Protein AF-A0A9P5BTW3-F1 (afdb_monomer_lite)

Foldseek 3Di:
DDWDWDWDDDPLQAIKIWTWQWAAFPPDPDTFTKIWIGTLLQADLVQFKAKAQDDDDDDVVVVVVQDPDPDFRKIKIKGAGNFFTKMKGFPPDDLHGDPDPVRVVSLVVVLCNRRDRIDIDIHRLVPDDPVSNVSSVCRRVSPHNHGYDPCCVPRVVGIDIDRSVVNPDDPDPPPPPPDPPDDDDDDDDDDDDDDDDDDDDDDDDDDDDDDDDDDDDDDDDPPPPVVVVVVVVVVVCVVCVVVVVVVLCVVCVVVVPPPPDDDDDDDDDPPDCDPPPDQDPVRVVCSVVVCVVVVVVVVVVVVVVVVVVVVVVVVVVSVVVVVVVVVVVVVVVVVVVVVVVVVVVVVVVVVVVVVVVVVVVVVVVVVPPD

Organism: NCBI:txid1769908

Secondary structure (DSSP, 8-state):
---EEEEEEETTTEEEEEEEEEEPBTT-SSPEEEEEEEEGGGB-TTS--EEESSPPS--HHHHHHH--SSS--EEEEEEEBSSPPPEEEETT----B-SSHHHHHHHHHHHHHHH-SEEEEEEEGGGS-HHHHHHHHHHHH--S-PBPP-THHHHTTTEEEE-GGGGSPPP------------------------------------------PPPPPPPPS--HHHHHHHHHHHHHHHHHHHHHHHHHHHHHHHHS-----------------------HHHHHHHHHHHHHHHHHHHHHHHHHHHHHHHHHHHHHHHHHHHHHHHHHHHHHHHHHHHHHHHHHHHHHHHHHHHHHHHHHHHHHHTT--

Sequence (370 aa):
MMCYMRIFQKFEKQLSIALHVPVNLQGAEEEQVFVVQYDADNQRNRHPAALNSAPVHISNDRLEELARHTEPETTTMTLNLKQPAPVWCPLDQVMTPQSTLADVIAFGELVQLAKATIVHLVFDYKWLSDIQQASIQRLVKGKVSLAGYPLAKNLARDWEVKDWTHFAPAPAPALPEASKKRERPVSSSTSSPPPTKRAILEDSNAPSPTEVASSPPEYAKPDSEADFQTQAIRHVVDRELPTLLPAALTAVLPSVFAAPGPHTNSFDSDASTFPKMQLTAAGAALIPHLLTHLRPQMQDIQDRALSRTRTQRETAEMEFEEDVDNKKAELHEITERGIMELERAVAHTTDQVRHDLDDECENISGGKET

pLDDT: mean 80.56, std 16.84, range [39.84, 98.19]

Structure (mmCIF, N/CA/C/O backbone):
data_AF-A0A9P5BTW3-F1
#
_entry.id   AF-A0A9P5BTW3-F1
#
loop_
_atom_site.group_PDB
_atom_site.id
_atom_site.type_symbol
_atom_site.label_atom_id
_atom_site.label_alt_id
_atom_site.label_comp_id
_atom_site.label_asym_id
_atom_site.label_entity_id
_atom_site.label_seq_id
_atom_site.pdbx_PDB_ins_code
_atom_site.Cartn_x
_atom_site.Cartn_y
_atom_site.Cartn_z
_atom_site.occupancy
_atom_site.B_iso_or_equiv
_atom_site.auth_seq_id
_atom_site.auth_comp_id
_atom_site.auth_asym_id
_atom_site.auth_atom_id
_atom_site.pdbx_PDB_model_num
ATOM 1 N N . MET A 1 1 ? -14.151 6.469 1.823 1.00 87.56 1 MET A N 1
ATOM 2 C CA . MET A 1 1 ? -12.876 6.048 2.438 1.00 87.56 1 MET A CA 1
ATOM 3 C C . MET A 1 1 ? -11.649 6.690 1.793 1.00 87.56 1 MET A C 1
ATOM 5 O O . MET A 1 1 ? -11.508 6.598 0.579 1.00 87.56 1 MET A O 1
ATOM 9 N N . MET A 1 2 ? -10.756 7.290 2.590 1.00 90.56 2 MET A N 1
ATOM 10 C CA . MET A 1 2 ? -9.378 7.618 2.179 1.00 90.56 2 MET A CA 1
ATOM 11 C C . MET A 1 2 ? -8.456 6.464 2.585 1.00 90.56 2 MET A C 1
ATOM 13 O O . MET A 1 2 ? -8.649 5.869 3.640 1.00 90.56 2 MET A O 1
ATOM 17 N N . CYS A 1 3 ? -7.483 6.122 1.746 1.00 95.12 3 CYS A N 1
ATOM 18 C CA . CYS A 1 3 ? -6.527 5.047 2.013 1.00 95.12 3 CYS A CA 1
ATOM 19 C C . CYS A 1 3 ? -5.168 5.384 1.395 1.00 95.12 3 CYS A C 1
ATOM 21 O O . CYS A 1 3 ? -5.077 6.244 0.517 1.00 95.12 3 CYS A O 1
ATOM 23 N N . TYR A 1 4 ? -4.116 4.698 1.839 1.00 94.62 4 TYR A N 1
ATOM 24 C CA . TYR A 1 4 ? -2.791 4.820 1.234 1.00 94.62 4 TYR A CA 1
ATOM 25 C C . TYR A 1 4 ? -2.562 3.667 0.264 1.00 94.62 4 TYR A C 1
ATOM 27 O O . TYR A 1 4 ? -2.703 2.501 0.625 1.00 94.62 4 TYR A O 1
ATOM 35 N N . MET A 1 5 ? -2.204 3.988 -0.974 1.00 95.94 5 MET A N 1
ATOM 36 C CA . MET A 1 5 ? -1.918 2.991 -2.000 1.00 95.94 5 MET A CA 1
ATOM 37 C C . MET A 1 5 ? -0.417 2.702 -2.047 1.00 95.94 5 MET A C 1
ATOM 39 O O . MET A 1 5 ? 0.385 3.621 -2.196 1.00 95.94 5 MET A O 1
ATOM 43 N N . ARG A 1 6 ? -0.045 1.421 -1.982 1.00 95.44 6 ARG A N 1
ATOM 44 C CA . ARG A 1 6 ? 1.306 0.930 -2.278 1.00 95.44 6 ARG A CA 1
ATOM 45 C C . ARG A 1 6 ? 1.272 -0.005 -3.481 1.00 95.44 6 ARG A C 1
ATOM 47 O O . ARG A 1 6 ? 0.331 -0.779 -3.655 1.00 95.44 6 ARG A O 1
ATOM 54 N N . ILE A 1 7 ? 2.301 0.075 -4.319 1.00 95.62 7 ILE A N 1
ATOM 55 C CA . ILE A 1 7 ? 2.439 -0.740 -5.529 1.00 95.62 7 ILE A CA 1
ATOM 56 C C . ILE A 1 7 ? 3.677 -1.613 -5.361 1.00 95.62 7 ILE A C 1
ATOM 58 O O . ILE A 1 7 ? 4.798 -1.112 -5.364 1.00 95.62 7 ILE A O 1
ATOM 62 N N . PHE A 1 8 ? 3.465 -2.919 -5.237 1.00 94.38 8 PHE A N 1
ATOM 63 C CA . PHE A 1 8 ? 4.526 -3.908 -5.098 1.00 94.38 8 PHE A CA 1
ATOM 64 C C . PHE A 1 8 ? 4.797 -4.567 -6.441 1.00 94.38 8 PHE A C 1
ATOM 66 O O . PHE A 1 8 ? 3.881 -5.084 -7.079 1.00 94.38 8 PHE A O 1
ATOM 73 N N . GLN A 1 9 ? 6.057 -4.589 -6.865 1.00 93.06 9 GLN A N 1
ATOM 74 C CA . GLN A 1 9 ? 6.449 -5.160 -8.149 1.00 93.06 9 GLN A CA 1
ATOM 75 C C . GLN A 1 9 ? 7.782 -5.900 -8.066 1.00 93.06 9 GLN A C 1
ATOM 77 O O . GLN A 1 9 ? 8.653 -5.555 -7.269 1.00 93.06 9 GLN A O 1
ATOM 82 N N . LYS A 1 10 ? 7.957 -6.924 -8.906 1.00 90.19 10 LYS A N 1
ATOM 83 C CA . LYS A 1 10 ? 9.219 -7.669 -8.998 1.00 90.19 10 LYS A CA 1
ATOM 84 C C . LYS A 1 10 ? 9.456 -8.232 -10.396 1.00 90.19 10 LYS A C 1
ATOM 86 O O . LYS A 1 10 ? 8.583 -8.898 -10.955 1.00 90.19 10 LYS A O 1
ATOM 91 N N . PHE A 1 11 ? 10.657 -7.985 -10.933 1.00 78.50 11 PHE A N 1
ATOM 92 C CA . PHE A 1 11 ? 11.172 -8.537 -12.199 1.00 78.50 11 PHE A CA 1
ATOM 93 C C . PHE A 1 11 ? 10.161 -8.523 -13.354 1.00 78.50 11 PHE A C 1
ATOM 95 O O . PHE A 1 11 ? 9.995 -9.517 -14.058 1.00 78.50 11 PHE A O 1
ATOM 102 N N . GLU A 1 12 ? 9.427 -7.419 -13.492 1.00 81.88 12 GLU A N 1
ATOM 103 C CA . GLU A 1 12 ? 8.421 -7.161 -14.530 1.00 81.88 12 GLU A CA 1
ATOM 104 C C . GLU A 1 12 ? 7.206 -8.097 -14.625 1.00 81.88 12 GLU A C 1
ATOM 106 O O . GLU A 1 12 ? 6.250 -7.776 -15.334 1.00 81.88 12 GLU A O 1
ATOM 111 N N . LYS A 1 13 ? 7.227 -9.228 -13.920 1.00 90.88 13 LYS A N 1
ATOM 112 C CA . LYS A 1 13 ? 6.241 -10.310 -14.017 1.00 90.88 13 LYS A CA 1
ATOM 113 C C . LYS A 1 13 ? 5.319 -10.390 -12.812 1.00 90.88 13 LYS A C 1
ATOM 115 O O . LYS A 1 13 ? 4.327 -11.107 -12.876 1.00 90.88 13 LYS A O 1
ATOM 120 N N . GLN A 1 14 ? 5.653 -9.706 -11.723 1.00 94.19 14 GLN A N 1
ATOM 121 C CA . GLN A 1 14 ? 4.850 -9.682 -10.508 1.00 94.19 14 GLN A CA 1
ATOM 122 C C . GLN A 1 14 ? 4.398 -8.264 -10.209 1.00 94.19 14 GLN A C 1
ATOM 124 O O . GLN A 1 14 ? 5.216 -7.343 -10.254 1.00 94.19 14 GLN A O 1
ATOM 129 N N . LEU A 1 15 ? 3.111 -8.115 -9.907 1.00 95.50 15 LEU A N 1
ATOM 130 C CA . LEU A 1 15 ? 2.504 -6.845 -9.543 1.00 95.50 15 LEU A CA 1
ATOM 131 C C . LEU A 1 15 ? 1.329 -7.078 -8.588 1.00 95.50 15 LEU A C 1
ATOM 133 O O . LEU A 1 15 ? 0.426 -7.861 -8.888 1.00 95.50 15 LEU A O 1
ATOM 137 N N . SER A 1 16 ? 1.321 -6.341 -7.483 1.00 96.56 16 SER A N 1
ATOM 138 C CA . SER A 1 16 ? 0.181 -6.236 -6.573 1.00 96.56 16 SER A CA 1
ATOM 139 C C . SER A 1 16 ? -0.014 -4.794 -6.147 1.00 96.56 16 SER A C 1
ATOM 141 O O . SER A 1 16 ? 0.948 -4.051 -5.954 1.00 96.56 16 SER A O 1
ATOM 143 N N . ILE A 1 17 ? -1.270 -4.406 -5.976 1.00 96.94 17 ILE A N 1
ATOM 144 C CA . ILE A 1 17 ? -1.646 -3.114 -5.409 1.00 96.94 17 ILE A CA 1
ATOM 145 C C . ILE A 1 17 ? -2.192 -3.380 -4.016 1.00 96.94 17 ILE A C 1
ATOM 147 O O . ILE A 1 17 ? -3.091 -4.198 -3.851 1.00 96.94 17 ILE A O 1
ATOM 151 N N . ALA A 1 18 ? -1.657 -2.700 -3.016 1.00 97.25 18 ALA A N 1
ATOM 152 C CA . ALA A 1 18 ? -2.082 -2.821 -1.635 1.00 97.25 18 ALA A CA 1
ATOM 153 C C . ALA A 1 18 ? -2.692 -1.502 -1.170 1.00 97.25 18 ALA A C 1
ATOM 155 O O . ALA A 1 18 ? -2.088 -0.442 -1.342 1.00 97.25 18 ALA A O 1
ATOM 156 N N . LEU A 1 19 ? -3.881 -1.564 -0.580 1.00 97.62 19 LEU A N 1
ATOM 157 C CA . LEU A 1 19 ? -4.526 -0.406 0.029 1.00 97.62 19 LEU A CA 1
ATOM 158 C C . LEU A 1 19 ? -4.446 -0.529 1.540 1.00 97.62 19 LEU A C 1
ATOM 160 O O . LEU A 1 19 ? -5.026 -1.445 2.117 1.00 97.62 19 LEU A O 1
ATOM 164 N N . HIS A 1 20 ? -3.744 0.410 2.158 1.00 96.81 20 HIS A N 1
ATOM 165 C CA . HIS A 1 20 ? -3.660 0.562 3.599 1.00 96.81 20 HIS A CA 1
ATOM 166 C C . HIS A 1 20 ? -4.852 1.395 4.058 1.00 96.81 20 HIS A C 1
ATOM 168 O O . HIS A 1 20 ? -4.954 2.587 3.747 1.00 96.81 20 HIS A O 1
ATOM 174 N N . VAL A 1 21 ? -5.770 0.741 4.756 1.00 97.06 21 VAL A N 1
ATOM 175 C CA . VAL A 1 21 ? -7.015 1.311 5.255 1.00 97.06 21 VAL A CA 1
ATOM 176 C C . VAL A 1 21 ? -6.898 1.427 6.767 1.00 97.06 21 VAL A C 1
ATOM 178 O O . VAL A 1 21 ? -6.873 0.401 7.449 1.00 97.06 21 VAL A O 1
ATOM 181 N N . PRO A 1 22 ? -6.780 2.645 7.297 1.00 95.94 22 PRO A N 1
ATOM 182 C CA . PRO A 1 22 ? -6.630 2.832 8.722 1.00 95.94 22 PRO A CA 1
ATOM 183 C C . PRO A 1 22 ? -8.027 2.854 9.385 1.00 95.94 22 PRO A C 1
ATOM 185 O O . PRO A 1 22 ? -8.997 3.359 8.811 1.00 95.94 22 PRO A O 1
ATOM 188 N N . VAL A 1 23 ? -8.166 2.170 10.524 1.00 95.50 23 VAL A N 1
ATOM 189 C CA . VAL A 1 23 ? -9.433 1.956 11.240 1.00 95.50 23 VAL A CA 1
ATOM 190 C C . VAL A 1 23 ? -9.195 1.944 12.748 1.00 95.50 23 VAL A C 1
ATOM 192 O O . VAL A 1 23 ? -8.284 1.282 13.243 1.00 95.50 23 VAL A O 1
ATOM 195 N N . ASN A 1 24 ? -10.077 2.588 13.510 1.00 95.06 24 ASN A N 1
ATOM 196 C CA . ASN A 1 24 ? -10.040 2.517 14.968 1.00 95.06 24 ASN A CA 1
ATOM 197 C C . ASN A 1 24 ? -10.815 1.296 15.492 1.00 95.06 24 ASN A C 1
ATOM 199 O O . ASN A 1 24 ? -12.028 1.169 15.294 1.00 95.06 24 ASN A O 1
ATOM 203 N N . LEU A 1 25 ? -10.116 0.403 16.196 1.00 94.81 25 LEU A N 1
ATOM 204 C CA . LEU A 1 25 ? -10.695 -0.790 16.820 1.00 94.81 25 LEU A CA 1
ATOM 205 C C . LEU A 1 25 ? -10.963 -0.574 18.313 1.00 94.81 25 LEU A C 1
ATOM 207 O O . LEU A 1 25 ? -10.299 0.210 18.993 1.00 94.81 25 LEU A O 1
ATOM 211 N N . GLN A 1 26 ? -11.950 -1.289 18.843 1.00 93.38 26 GLN A N 1
ATOM 212 C CA . GLN A 1 26 ? -12.266 -1.288 20.262 1.00 93.38 26 GLN A CA 1
ATOM 213 C C . GLN A 1 26 ? -11.111 -1.906 21.059 1.00 93.38 26 GLN A C 1
ATOM 215 O O . GLN A 1 26 ? -10.708 -3.040 20.814 1.00 93.38 26 GLN A O 1
ATOM 220 N N . GLY A 1 27 ? -10.608 -1.165 22.047 1.00 90.62 27 GLY A N 1
ATOM 221 C CA . GLY A 1 27 ? -9.484 -1.594 22.886 1.00 90.62 27 GLY A CA 1
ATOM 222 C C . GLY A 1 27 ? -8.105 -1.288 22.298 1.00 90.62 27 GLY A C 1
ATOM 223 O O . GLY A 1 27 ? -7.118 -1.428 23.014 1.00 90.62 27 GLY A O 1
ATOM 224 N N . ALA A 1 28 ? -8.028 -0.823 21.048 1.00 91.31 28 ALA A N 1
ATOM 225 C CA . ALA A 1 28 ? -6.807 -0.256 20.496 1.00 91.31 28 ALA A CA 1
ATOM 226 C C . ALA A 1 28 ? -6.701 1.228 20.885 1.00 91.31 28 ALA A C 1
ATOM 228 O O . ALA A 1 28 ? -7.667 1.982 20.758 1.00 91.31 28 ALA A O 1
ATOM 229 N N . GLU A 1 29 ? -5.532 1.639 21.381 1.00 88.25 29 GLU A N 1
ATOM 230 C CA . GLU A 1 29 ? -5.237 3.049 21.685 1.00 88.25 29 GLU A CA 1
ATOM 231 C C . GLU A 1 29 ? -4.900 3.853 20.428 1.00 88.25 29 GLU A C 1
ATOM 233 O O . GLU A 1 29 ? -5.146 5.056 20.370 1.00 88.25 29 GLU A O 1
ATOM 238 N N . GLU A 1 30 ? -4.330 3.175 19.433 1.00 90.94 30 GLU A N 1
ATOM 239 C CA . GLU A 1 30 ? -3.898 3.751 18.167 1.00 90.94 30 GLU A CA 1
ATOM 240 C C . GLU A 1 30 ? -4.712 3.167 17.007 1.00 90.94 30 GLU A C 1
ATOM 242 O O . GLU A 1 30 ? -5.240 2.049 17.079 1.00 90.94 30 GLU A O 1
ATOM 247 N N . GLU A 1 31 ? -4.793 3.938 15.927 1.00 93.44 31 GLU A N 1
ATOM 248 C CA . GLU A 1 31 ? -5.431 3.531 14.682 1.00 93.44 31 GLU A CA 1
ATOM 249 C C . GLU A 1 31 ? -4.719 2.303 14.101 1.00 93.44 31 GLU A C 1
ATOM 251 O O . GLU A 1 31 ? -3.495 2.271 13.964 1.00 93.44 31 GLU A O 1
ATOM 256 N N . GLN A 1 32 ? -5.489 1.268 13.778 1.00 94.88 32 GLN A N 1
ATOM 257 C CA . GLN A 1 32 ? -4.967 0.021 13.238 1.00 94.88 32 GLN A CA 1
ATOM 258 C C . GLN A 1 32 ? -5.050 0.058 11.721 1.00 94.88 32 GLN A C 1
ATOM 260 O O . GLN A 1 32 ? -6.067 0.442 11.147 1.00 94.88 32 GLN A O 1
ATOM 265 N N . VAL A 1 33 ? -3.980 -0.349 11.050 1.00 96.00 33 VAL A N 1
ATOM 266 C CA . VAL A 1 33 ? -3.945 -0.379 9.589 1.00 96.00 33 VAL A CA 1
ATOM 267 C C . VAL A 1 33 ? -4.362 -1.766 9.118 1.00 96.00 33 VAL A C 1
ATOM 269 O O . VAL A 1 33 ? -3.872 -2.766 9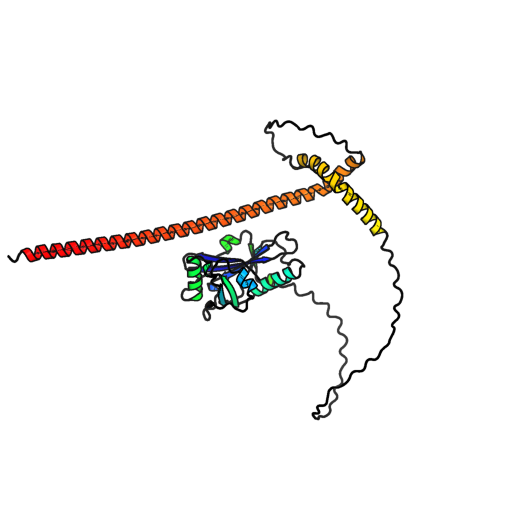.621 1.00 96.00 33 VAL A O 1
ATOM 272 N N . PHE A 1 34 ? -5.253 -1.833 8.136 1.00 96.56 34 PHE A N 1
ATOM 273 C CA . PHE A 1 34 ? -5.591 -3.046 7.393 1.00 96.56 34 PHE A CA 1
ATOM 274 C C . PHE A 1 34 ? -5.018 -2.946 5.988 1.00 96.56 34 PHE A C 1
ATOM 276 O O . PHE A 1 34 ? -4.989 -1.855 5.422 1.00 96.56 34 PHE A O 1
ATOM 283 N N . VAL A 1 35 ? -4.598 -4.064 5.391 1.00 97.31 35 VAL A N 1
ATOM 284 C CA . VAL A 1 35 ? -4.100 -4.056 4.007 1.00 97.31 35 VAL A CA 1
ATOM 285 C C . VAL A 1 35 ? -4.991 -4.905 3.116 1.00 97.31 35 VAL A C 1
ATOM 287 O O . VAL A 1 35 ? -5.049 -6.122 3.261 1.00 97.31 35 VAL A O 1
ATOM 290 N N . VAL A 1 36 ? -5.666 -4.275 2.156 1.00 97.44 36 VAL A N 1
ATOM 291 C CA . VAL A 1 36 ? -6.436 -4.981 1.122 1.00 97.44 36 VAL A CA 1
ATOM 292 C C . VAL A 1 36 ? -5.548 -5.177 -0.103 1.00 97.44 36 VAL A C 1
ATOM 294 O O . VAL A 1 36 ? -5.112 -4.198 -0.714 1.00 97.44 36 VAL A O 1
ATOM 297 N N . GLN A 1 37 ? -5.258 -6.432 -0.452 1.00 96.75 37 GLN A N 1
ATOM 298 C CA . GLN A 1 37 ? -4.316 -6.782 -1.520 1.00 96.75 37 GLN A CA 1
ATOM 299 C C . GLN A 1 37 ? -5.038 -7.146 -2.825 1.00 96.75 37 GLN A C 1
ATOM 301 O O . GLN A 1 37 ? -5.833 -8.081 -2.885 1.00 96.75 37 GLN A O 1
ATOM 306 N N . TYR A 1 38 ? -4.690 -6.447 -3.902 1.00 96.75 38 TYR A N 1
ATOM 307 C CA . TYR A 1 38 ? -5.174 -6.681 -5.258 1.00 96.75 38 TYR A CA 1
ATOM 308 C C . TYR A 1 38 ? -4.046 -7.209 -6.138 1.00 96.75 38 TYR A C 1
ATOM 310 O O . TYR A 1 38 ? -3.231 -6.448 -6.664 1.00 96.75 38 TYR A O 1
ATOM 318 N N . ASP A 1 39 ? -4.019 -8.525 -6.313 1.00 96.25 39 ASP A N 1
ATOM 319 C CA . ASP A 1 39 ? -3.036 -9.191 -7.162 1.00 96.25 39 ASP A CA 1
ATOM 320 C C . ASP A 1 39 ? -3.382 -9.091 -8.645 1.00 96.25 39 ASP A C 1
ATOM 322 O O . ASP A 1 39 ? -4.550 -9.168 -9.045 1.00 96.25 39 ASP A O 1
ATOM 326 N N . ALA A 1 40 ? -2.356 -8.953 -9.487 1.00 94.31 40 ALA A N 1
ATOM 327 C CA . ALA A 1 40 ? -2.554 -8.850 -10.927 1.00 94.31 40 ALA A CA 1
ATOM 328 C C . ALA A 1 40 ? -3.130 -10.134 -11.558 1.00 94.31 40 ALA A C 1
ATOM 330 O O . ALA A 1 40 ? -3.897 -10.056 -12.520 1.00 94.31 40 ALA A O 1
ATOM 331 N N . ASP A 1 41 ? -2.846 -11.311 -10.995 1.00 93.75 41 ASP A N 1
ATOM 332 C CA . ASP A 1 41 ? -3.419 -12.585 -11.455 1.00 93.75 41 ASP A CA 1
ATOM 333 C C . ASP A 1 41 ? -4.887 -12.778 -11.037 1.00 93.75 41 ASP A C 1
ATOM 335 O O . ASP A 1 41 ? -5.617 -13.554 -11.672 1.00 93.75 41 ASP A O 1
ATOM 339 N N . ASN A 1 42 ? -5.371 -12.015 -10.053 1.00 93.50 42 ASN A N 1
ATOM 340 C CA . ASN A 1 42 ? -6.779 -11.967 -9.673 1.00 93.50 42 ASN A CA 1
ATOM 341 C C . ASN A 1 42 ? -7.623 -11.117 -10.647 1.00 93.50 42 ASN A C 1
ATOM 343 O O . ASN A 1 42 ? -8.834 -11.010 -10.482 1.00 93.50 42 ASN A O 1
ATOM 347 N N . GLN A 1 43 ? -7.058 -10.539 -11.711 1.00 89.94 43 GLN A N 1
ATOM 348 C CA . GLN A 1 43 ? -7.857 -9.780 -12.680 1.00 89.94 43 GLN A CA 1
ATOM 349 C C . GLN A 1 43 ? -8.635 -10.665 -13.660 1.00 89.94 43 GLN A C 1
ATOM 351 O O . GLN A 1 43 ? -8.167 -11.716 -14.105 1.00 89.94 43 GLN A O 1
ATOM 356 N N . ARG A 1 44 ? -9.847 -10.240 -14.040 1.00 86.94 44 ARG A N 1
ATOM 357 C CA . ARG A 1 44 ? -10.655 -10.896 -15.080 1.00 86.94 44 ARG A CA 1
ATOM 358 C C . ARG A 1 44 ? -10.061 -10.624 -16.461 1.00 86.94 44 ARG A C 1
ATOM 360 O O . ARG A 1 44 ? -10.215 -9.536 -16.997 1.00 86.94 44 ARG A O 1
ATOM 367 N N . ASN A 1 45 ? -9.525 -11.660 -17.105 1.00 77.06 45 ASN A N 1
ATOM 368 C CA . ASN A 1 45 ? -8.917 -11.576 -18.444 1.00 77.06 45 ASN A CA 1
ATOM 369 C C . ASN A 1 45 ? -9.811 -10.915 -19.520 1.00 77.06 45 ASN A C 1
ATOM 371 O O . ASN A 1 45 ? -9.296 -10.382 -20.495 1.00 77.06 45 ASN A O 1
ATOM 375 N N . ARG A 1 46 ? -11.147 -10.966 -19.378 1.00 72.06 46 ARG A N 1
ATOM 376 C CA . ARG A 1 46 ? -12.097 -10.394 -20.354 1.00 72.06 46 ARG A CA 1
ATOM 377 C C . ARG A 1 46 ? -12.268 -8.875 -20.229 1.00 72.06 46 ARG A C 1
ATOM 379 O O . ARG A 1 46 ? -12.646 -8.229 -21.199 1.00 72.06 46 ARG A O 1
ATOM 386 N N . HIS A 1 47 ? -12.019 -8.328 -19.044 1.00 77.75 47 HIS A N 1
ATOM 387 C CA . HIS A 1 47 ? -12.169 -6.910 -18.736 1.00 77.75 47 HIS A CA 1
ATOM 388 C C . HIS A 1 47 ? -10.933 -6.482 -17.946 1.00 77.75 47 HIS A C 1
ATOM 390 O O . HIS A 1 47 ? -10.985 -6.491 -16.713 1.00 77.75 47 HIS A O 1
ATOM 396 N N . PRO A 1 48 ? -9.811 -6.187 -18.632 1.00 79.06 48 PRO A N 1
ATOM 397 C CA . PRO A 1 48 ? -8.602 -5.750 -17.951 1.00 79.06 48 PRO A CA 1
ATOM 398 C C . PRO A 1 48 ? -8.884 -4.480 -17.147 1.00 79.06 48 PRO A C 1
ATOM 400 O O . PRO A 1 48 ? -9.909 -3.813 -17.345 1.00 79.06 48 PRO A O 1
ATOM 403 N N . ALA A 1 49 ? -7.978 -4.151 -16.228 1.00 83.25 49 ALA A N 1
ATOM 404 C CA . ALA A 1 49 ? -8.042 -2.865 -15.562 1.00 83.25 49 ALA A CA 1
ATOM 405 C C . ALA A 1 49 ? -8.147 -1.729 -16.590 1.00 83.25 49 ALA A C 1
ATOM 407 O O . ALA A 1 49 ? -7.541 -1.785 -17.658 1.00 83.25 49 ALA A O 1
ATOM 408 N N . ALA A 1 50 ? -8.931 -0.707 -16.272 1.00 90.06 50 ALA A N 1
ATOM 409 C CA . ALA A 1 50 ? -9.107 0.459 -17.128 1.00 90.06 50 ALA A CA 1
ATOM 410 C C . ALA A 1 50 ? -8.595 1.699 -16.407 1.00 90.06 50 ALA A C 1
ATOM 412 O O . ALA A 1 50 ? -8.819 1.842 -15.206 1.00 90.06 50 ALA A O 1
ATOM 413 N N . LEU A 1 51 ? -7.942 2.590 -17.147 1.00 92.00 51 LEU A N 1
ATOM 414 C CA . LEU A 1 51 ? -7.480 3.877 -16.651 1.00 92.00 51 LEU A CA 1
ATOM 415 C C . LEU A 1 51 ? -8.278 4.975 -17.353 1.00 92.00 51 LEU A C 1
ATOM 417 O O . LEU A 1 51 ? -8.234 5.078 -18.576 1.00 92.00 51 LEU A O 1
ATOM 421 N N . ASN A 1 52 ? -9.030 5.758 -16.585 1.00 91.62 52 ASN A N 1
ATOM 422 C CA . ASN A 1 52 ? -9.877 6.829 -17.093 1.00 91.62 52 ASN A CA 1
ATOM 423 C C . ASN A 1 52 ? -9.469 8.150 -16.440 1.00 91.62 52 ASN A C 1
ATOM 425 O O . ASN A 1 52 ? -9.414 8.239 -15.216 1.00 91.62 52 ASN A O 1
ATOM 429 N N . SER A 1 53 ? -9.254 9.191 -17.241 1.00 83.12 53 SER A N 1
ATOM 430 C CA . SER A 1 53 ? -8.933 10.536 -16.735 1.00 83.12 53 SER A CA 1
ATOM 431 C C . SER A 1 53 ? -10.144 11.266 -16.140 1.00 83.12 53 SER A C 1
ATOM 433 O O . SER A 1 53 ? -9.990 12.304 -15.512 1.00 83.12 53 SER A O 1
ATOM 435 N N . ALA A 1 54 ? -11.364 10.752 -16.334 1.00 78.44 54 ALA A N 1
ATOM 436 C CA . ALA A 1 54 ? -12.560 11.315 -15.717 1.00 78.44 54 ALA A CA 1
ATOM 437 C C . ALA A 1 54 ? -12.778 10.679 -14.331 1.00 78.44 54 ALA A C 1
ATOM 439 O O . ALA A 1 54 ? -13.003 9.463 -14.270 1.00 78.44 54 ALA A O 1
ATOM 440 N N . PRO A 1 55 ? -12.726 11.452 -13.229 1.00 71.88 55 PRO A N 1
ATOM 441 C CA . PRO A 1 55 ? -13.054 10.930 -11.913 1.00 71.88 55 PRO A CA 1
ATOM 442 C C . PRO A 1 55 ? -14.514 10.466 -11.879 1.00 71.88 55 PRO A C 1
ATOM 444 O O . PRO A 1 55 ? -15.429 11.186 -12.284 1.00 71.88 55 PRO A O 1
ATOM 447 N N . VAL A 1 56 ? -14.738 9.244 -11.392 1.00 79.50 56 VAL A N 1
ATOM 448 C CA . VAL A 1 56 ? -16.080 8.790 -10.986 1.00 79.50 56 VAL A CA 1
ATOM 449 C C . VAL A 1 56 ? -16.577 9.737 -9.890 1.00 79.50 56 VAL A C 1
ATOM 451 O O . VAL A 1 56 ? -15.747 10.232 -9.143 1.00 79.50 56 VAL A O 1
ATOM 454 N N . HIS A 1 57 ? -17.887 10.016 -9.819 1.00 85.25 57 HIS A N 1
ATOM 455 C CA . HIS A 1 57 ? -18.541 10.971 -8.901 1.00 85.25 57 HIS A CA 1
ATOM 456 C C . HIS A 1 57 ? -17.871 11.119 -7.516 1.00 85.25 57 HIS A C 1
ATOM 458 O O . HIS A 1 57 ? -18.276 10.485 -6.544 1.00 85.25 57 HIS A O 1
ATOM 464 N N . ILE A 1 58 ? -16.871 11.995 -7.428 1.00 86.94 58 ILE A N 1
ATOM 465 C CA . ILE A 1 58 ? -16.153 12.367 -6.209 1.00 86.94 58 ILE A CA 1
ATOM 466 C C . ILE A 1 58 ? -16.373 13.864 -6.021 1.00 86.94 58 ILE A C 1
ATOM 468 O O . ILE A 1 58 ? -16.378 14.621 -6.993 1.00 86.94 58 ILE A O 1
ATOM 472 N N . SER A 1 59 ? -16.617 14.287 -4.780 1.00 91.25 59 SER A N 1
ATOM 473 C CA . SER A 1 59 ? -16.779 15.705 -4.462 1.00 91.25 59 SER A CA 1
ATOM 474 C C . SER A 1 59 ? -15.476 16.469 -4.701 1.00 91.25 59 SER A C 1
ATOM 476 O O . SER A 1 59 ? -14.389 15.929 -4.502 1.00 91.25 59 SER A O 1
ATOM 478 N N . ASN A 1 60 ? -15.581 17.743 -5.083 1.00 90.06 60 ASN A N 1
ATOM 479 C CA . ASN A 1 60 ? -14.405 18.584 -5.322 1.00 90.06 60 ASN A CA 1
ATOM 480 C C . ASN A 1 60 ? -13.487 18.651 -4.092 1.00 90.06 60 ASN A C 1
ATOM 482 O O . ASN A 1 60 ? -12.286 18.495 -4.254 1.00 90.06 60 ASN A O 1
ATOM 486 N N . ASP A 1 61 ? -14.044 18.726 -2.880 1.00 92.06 61 ASP A N 1
ATOM 487 C CA . ASP A 1 61 ? -13.268 18.734 -1.630 1.00 92.06 61 ASP A CA 1
ATOM 488 C C . ASP A 1 61 ? -12.317 17.525 -1.519 1.00 92.06 61 ASP A C 1
ATOM 490 O O . ASP A 1 61 ? -11.168 17.651 -1.110 1.00 92.06 61 ASP A O 1
ATOM 494 N N . ARG A 1 62 ? -12.763 16.336 -1.947 1.00 89.56 62 ARG A N 1
ATOM 495 C CA . ARG A 1 62 ? -11.928 15.123 -1.942 1.00 89.56 62 ARG A CA 1
ATOM 496 C C . ARG A 1 62 ? -10.907 15.113 -3.074 1.00 89.56 62 ARG A C 1
ATOM 498 O O . ARG A 1 62 ? -9.840 14.531 -2.919 1.00 89.56 62 ARG A O 1
ATOM 505 N N . LEU A 1 63 ? -11.221 15.733 -4.212 1.00 90.62 63 LEU A N 1
ATOM 506 C CA . LEU A 1 63 ? -10.253 15.916 -5.296 1.00 90.62 63 LEU A CA 1
ATOM 507 C C . LEU A 1 63 ? -9.139 16.881 -4.876 1.00 90.62 63 LEU A C 1
ATOM 509 O O . LEU A 1 63 ? -7.981 16.630 -5.195 1.00 90.62 63 LEU A O 1
ATOM 513 N N . GLU A 1 64 ? -9.474 17.933 -4.129 1.00 90.81 64 GLU A N 1
ATOM 514 C CA . GLU A 1 64 ? -8.505 18.871 -3.554 1.00 90.81 64 GLU A CA 1
ATOM 515 C C . GLU A 1 64 ? -7.606 18.187 -2.514 1.00 90.81 64 GLU A C 1
ATOM 517 O O . GLU A 1 64 ? -6.396 18.381 -2.543 1.00 90.81 64 GLU A O 1
ATOM 522 N N . GLU A 1 65 ? -8.152 17.308 -1.665 1.00 90.50 65 GLU A N 1
ATOM 523 C CA . GLU A 1 65 ? -7.351 16.486 -0.738 1.00 90.50 65 GLU A CA 1
ATOM 524 C C . GLU A 1 65 ? -6.374 15.532 -1.457 1.00 90.50 65 GLU A C 1
ATOM 526 O O . GLU A 1 65 ? -5.310 15.204 -0.924 1.00 90.50 65 GLU A O 1
ATOM 531 N N . LEU A 1 66 ? -6.728 15.063 -2.658 1.00 89.81 66 LEU A N 1
ATOM 532 C CA . LEU A 1 66 ? -5.874 14.194 -3.475 1.00 89.81 66 LEU A CA 1
ATOM 533 C C . LEU A 1 66 ? -4.814 14.973 -4.267 1.00 89.81 66 LEU A C 1
ATOM 535 O O . LEU A 1 66 ? -3.782 14.397 -4.616 1.00 89.81 66 LEU A O 1
ATOM 539 N N . ALA A 1 67 ? -5.051 16.255 -4.551 1.00 90.25 67 ALA A N 1
ATOM 540 C CA . ALA A 1 67 ? -4.164 17.106 -5.330 1.00 90.25 67 ALA A CA 1
ATOM 541 C C . ALA A 1 67 ? -2.917 17.498 -4.521 1.00 90.25 67 ALA A C 1
ATOM 543 O O . ALA A 1 67 ? -2.934 18.432 -3.722 1.00 90.25 67 ALA A O 1
ATOM 544 N N . ARG A 1 68 ? -1.801 16.793 -4.736 1.00 81.50 68 ARG A N 1
ATOM 545 C CA . ARG A 1 68 ? -0.534 17.063 -4.023 1.00 81.50 68 ARG A CA 1
ATOM 546 C C . ARG A 1 68 ? 0.374 18.066 -4.738 1.00 81.50 68 ARG A C 1
ATOM 548 O O . ARG A 1 68 ? 1.330 18.557 -4.140 1.00 81.50 68 ARG A O 1
ATOM 555 N N . HIS A 1 69 ? 0.090 18.372 -6.003 1.00 79.00 69 HIS A N 1
ATOM 556 C CA . HIS A 1 69 ? 0.874 19.280 -6.840 1.00 79.00 69 HIS A CA 1
ATOM 557 C C . HIS A 1 69 ? 0.052 20.457 -7.365 1.00 79.00 69 HIS A C 1
ATOM 559 O O . HIS A 1 69 ? -1.170 20.479 -7.279 1.00 79.00 69 HIS A O 1
ATOM 565 N N . THR A 1 70 ? 0.745 21.440 -7.945 1.00 86.44 70 THR A N 1
ATOM 566 C CA . THR A 1 70 ? 0.138 22.585 -8.641 1.00 86.44 70 THR A CA 1
ATOM 567 C C . THR A 1 70 ? -0.696 22.176 -9.856 1.00 86.44 70 THR A C 1
ATOM 569 O O . THR A 1 70 ? -1.610 22.903 -10.227 1.00 86.44 70 THR A O 1
ATOM 572 N N . GLU A 1 71 ? -0.403 21.022 -10.464 1.00 90.94 71 GLU A N 1
ATOM 573 C CA . GLU A 1 71 ? -1.107 20.494 -11.639 1.00 90.94 71 GLU A CA 1
ATOM 574 C C . GLU A 1 71 ? -1.412 18.992 -11.484 1.00 90.94 71 GLU A C 1
ATOM 576 O O . GLU A 1 71 ? -0.784 18.168 -12.165 1.00 90.94 71 GLU A O 1
ATOM 581 N N . PRO A 1 72 ? -2.337 18.620 -10.580 1.00 92.38 72 PRO A N 1
ATOM 582 C CA . PRO A 1 72 ? -2.674 17.223 -10.316 1.00 92.38 72 PRO A CA 1
ATOM 583 C C . PRO A 1 72 ? -3.284 16.561 -11.558 1.00 92.38 72 PRO A C 1
ATOM 585 O O . PRO A 1 72 ? -4.050 17.183 -12.298 1.00 92.38 72 PRO A O 1
ATOM 588 N N . GLU A 1 73 ? -2.979 15.282 -11.778 1.00 93.81 73 GLU A N 1
ATOM 589 C CA . GLU A 1 73 ? -3.612 14.471 -12.823 1.00 93.81 73 GLU A CA 1
ATOM 590 C C . GLU A 1 73 ? -4.453 13.369 -12.187 1.00 93.81 73 GLU A C 1
ATOM 592 O O . GLU A 1 73 ? -4.067 12.197 -12.113 1.00 93.81 73 GLU A O 1
ATOM 597 N N . THR A 1 74 ? -5.630 13.758 -11.699 1.00 94.25 74 THR A N 1
ATOM 598 C CA . THR A 1 74 ? -6.535 12.813 -11.054 1.00 94.25 74 THR A CA 1
ATOM 599 C C . THR A 1 74 ? -7.034 11.784 -12.052 1.00 94.25 74 THR A C 1
ATOM 601 O O . THR A 1 74 ? -7.720 12.097 -13.022 1.00 94.25 74 THR A O 1
ATOM 604 N N . THR A 1 75 ? -6.722 10.529 -11.770 1.00 95.19 75 THR A N 1
ATOM 605 C CA . THR A 1 75 ? -7.031 9.409 -12.642 1.00 95.19 75 THR A CA 1
ATOM 606 C C . THR A 1 75 ? -7.800 8.352 -11.867 1.00 95.19 75 THR A C 1
ATOM 608 O O . THR A 1 75 ? -7.492 8.057 -10.714 1.00 95.19 75 THR A O 1
ATOM 611 N N . THR A 1 76 ? -8.811 7.764 -12.508 1.00 96.44 76 THR A N 1
ATOM 612 C CA . THR A 1 76 ? -9.542 6.615 -11.972 1.00 96.44 76 THR A CA 1
ATOM 613 C C . THR A 1 76 ? -9.056 5.326 -12.612 1.00 96.44 76 THR A C 1
ATOM 615 O O . THR A 1 76 ? -9.230 5.110 -13.813 1.00 96.44 76 THR A O 1
ATOM 618 N N . MET A 1 77 ? -8.525 4.423 -11.799 1.00 96.00 77 MET A N 1
ATOM 619 C CA . MET A 1 77 ? -8.247 3.047 -12.181 1.00 96.00 77 MET A CA 1
ATOM 620 C C . MET A 1 77 ? -9.389 2.136 -11.738 1.00 96.00 77 MET A C 1
ATOM 622 O O . MET A 1 77 ? -9.748 2.095 -10.568 1.00 96.00 77 MET A O 1
ATOM 626 N N . THR A 1 78 ? -9.952 1.372 -12.667 1.00 96.31 78 THR A N 1
ATOM 627 C CA . THR A 1 78 ? -10.970 0.358 -12.368 1.00 96.31 78 THR A CA 1
ATOM 628 C C . THR A 1 78 ? -10.338 -1.023 -12.395 1.00 96.31 78 THR A C 1
ATOM 630 O O . THR A 1 78 ? -9.817 -1.424 -13.431 1.00 96.31 78 THR A O 1
ATOM 633 N N . LEU A 1 79 ? -10.407 -1.757 -11.286 1.00 95.75 79 LEU A N 1
ATOM 634 C CA . LEU A 1 79 ? -9.934 -3.132 -11.151 1.00 95.75 79 LEU A CA 1
ATOM 635 C C . LEU A 1 79 ? -11.128 -4.091 -11.210 1.00 95.75 79 LEU A C 1
ATOM 637 O O . LEU A 1 79 ? -12.052 -3.973 -10.409 1.00 95.75 79 LEU A O 1
ATOM 641 N N . ASN A 1 80 ? -11.100 -5.053 -12.135 1.00 95.88 80 ASN A N 1
ATOM 642 C CA . ASN A 1 80 ? -12.119 -6.101 -12.254 1.00 95.88 80 ASN A CA 1
ATOM 643 C C . ASN A 1 80 ? -11.542 -7.439 -11.781 1.00 95.88 80 ASN A C 1
ATOM 645 O O . ASN A 1 80 ? -10.717 -8.039 -12.472 1.00 95.88 80 ASN A O 1
ATOM 649 N N . LEU A 1 81 ? -11.988 -7.926 -10.629 1.00 95.69 81 LEU A N 1
ATOM 650 C CA . LEU A 1 81 ? -11.425 -9.081 -9.934 1.00 95.69 81 LEU A CA 1
ATOM 651 C C . LEU A 1 81 ? -12.206 -10.375 -10.222 1.00 95.69 81 LEU A C 1
ATOM 653 O O . LEU A 1 81 ? -13.414 -10.367 -10.489 1.00 95.69 81 LEU A O 1
ATOM 657 N N . LYS A 1 82 ? -11.517 -11.519 -10.175 1.00 96.19 82 LYS A N 1
ATOM 658 C CA . LYS A 1 82 ? -12.120 -12.858 -10.269 1.00 96.19 82 LYS A CA 1
ATOM 659 C C . LYS A 1 82 ? -12.813 -13.216 -8.956 1.00 96.19 82 LYS A C 1
ATOM 661 O O . LYS A 1 82 ? -13.939 -13.708 -8.996 1.00 96.19 82 LYS A O 1
ATOM 666 N N . GLN A 1 83 ? -12.160 -12.921 -7.835 1.00 96.62 83 GLN A N 1
ATOM 667 C CA . GLN A 1 83 ? -12.644 -13.152 -6.474 1.00 96.62 83 GLN A CA 1
ATOM 668 C C . GLN A 1 83 ? -12.386 -11.925 -5.576 1.00 96.62 83 GLN A C 1
ATOM 670 O O . GLN A 1 83 ? -11.517 -11.116 -5.918 1.00 96.62 83 GLN A O 1
ATOM 6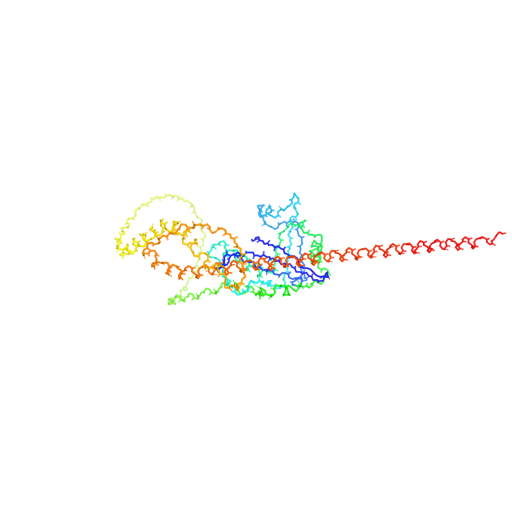75 N N . PRO A 1 84 ? -13.126 -11.780 -4.457 1.00 97.12 84 PRO A N 1
ATOM 676 C CA . PRO A 1 84 ? -12.854 -10.774 -3.429 1.00 97.12 84 PRO A CA 1
ATOM 677 C C . PRO A 1 84 ? -11.386 -10.754 -2.990 1.00 97.12 84 PRO A C 1
ATOM 679 O O . PRO A 1 84 ? -10.699 -11.777 -3.050 1.00 97.12 84 PRO A O 1
ATOM 682 N N . ALA A 1 85 ? -10.908 -9.585 -2.575 1.00 95.69 85 ALA A N 1
ATOM 683 C CA . ALA A 1 85 ? -9.522 -9.403 -2.170 1.00 95.69 85 ALA A CA 1
ATOM 684 C C . ALA A 1 85 ? -9.286 -9.943 -0.745 1.00 95.69 85 ALA A C 1
ATOM 686 O O . ALA A 1 85 ? -10.134 -9.736 0.129 1.00 95.69 85 ALA A O 1
ATOM 687 N N . PRO A 1 86 ? -8.149 -10.613 -0.481 1.00 95.69 86 PRO A N 1
ATOM 688 C CA . PRO A 1 86 ? -7.750 -10.941 0.881 1.00 95.69 86 PRO A CA 1
ATOM 689 C C . PRO A 1 86 ? -7.417 -9.670 1.673 1.00 95.69 86 PRO A C 1
ATOM 691 O O . PRO A 1 86 ? -6.947 -8.673 1.111 1.00 95.69 86 PRO A O 1
ATOM 694 N N . VAL A 1 87 ? -7.627 -9.730 2.990 1.00 96.75 87 VAL A N 1
ATOM 695 C CA . VAL A 1 87 ? -7.313 -8.637 3.916 1.00 96.75 87 VAL A CA 1
ATOM 696 C C . VAL A 1 87 ? -6.235 -9.096 4.887 1.00 96.75 87 VAL A C 1
ATOM 698 O O . VAL A 1 87 ? -6.407 -10.093 5.589 1.00 96.75 87 VAL A O 1
ATOM 701 N N . TRP A 1 88 ? -5.129 -8.364 4.945 1.00 96.81 88 TRP A N 1
ATOM 702 C CA . TRP A 1 88 ? -4.126 -8.525 5.990 1.00 96.81 88 TRP A CA 1
ATOM 703 C C . TRP A 1 88 ? -4.544 -7.727 7.215 1.00 96.81 88 TRP A C 1
ATOM 705 O O . TRP A 1 88 ? -4.866 -6.539 7.109 1.00 96.81 88 TRP A O 1
ATOM 715 N N . CYS A 1 89 ? -4.516 -8.389 8.364 1.00 95.50 89 CYS A N 1
ATOM 716 C CA . CYS A 1 89 ? -4.894 -7.832 9.654 1.00 95.50 89 CYS A CA 1
ATOM 717 C C . CYS A 1 89 ? -3.725 -7.931 10.631 1.00 95.50 89 CYS A C 1
ATOM 719 O O . CYS A 1 89 ? -2.972 -8.906 10.546 1.00 95.50 89 CYS A O 1
ATOM 721 N N . PRO A 1 90 ? -3.614 -7.005 11.594 1.00 92.81 90 PRO A N 1
ATOM 722 C CA . PRO A 1 90 ? -2.726 -7.182 12.735 1.00 92.81 90 PRO A CA 1
ATOM 723 C C . PRO A 1 90 ? -3.048 -8.474 13.501 1.00 92.81 90 PRO A C 1
ATOM 725 O O . PRO A 1 90 ? -4.221 -8.821 13.680 1.00 92.81 90 PRO A O 1
ATOM 728 N N . LEU A 1 91 ? -2.009 -9.178 13.954 1.00 90.81 91 LEU A N 1
ATOM 729 C CA . LEU A 1 91 ? -2.143 -10.423 14.714 1.00 90.81 91 LEU A CA 1
ATOM 730 C C . LEU A 1 91 ? -2.827 -10.199 16.081 1.00 90.81 91 LEU A C 1
ATOM 732 O O . LEU A 1 91 ? -2.619 -9.173 16.724 1.00 90.81 91 LEU A O 1
ATOM 736 N N . ASP A 1 92 ? -3.610 -11.184 16.538 1.00 82.75 92 ASP A N 1
ATOM 737 C CA . ASP A 1 92 ? -4.190 -11.277 17.894 1.00 82.75 92 ASP A CA 1
ATOM 738 C C . ASP A 1 92 ? -5.065 -10.091 18.356 1.00 82.75 92 ASP A C 1
ATOM 740 O O . ASP A 1 92 ? -5.344 -9.936 19.548 1.00 82.75 92 ASP A O 1
ATOM 744 N N . GLN A 1 93 ? -5.563 -9.269 17.429 1.00 81.56 93 GLN A N 1
ATOM 745 C CA . GLN A 1 93 ? -6.433 -8.140 17.759 1.00 81.56 93 GLN A CA 1
ATOM 746 C C . GLN A 1 93 ? -7.925 -8.462 17.653 1.00 81.56 93 GLN A C 1
ATOM 748 O O . GLN A 1 93 ? -8.388 -9.235 16.808 1.00 81.56 93 GLN A O 1
ATOM 753 N N . VAL A 1 94 ? -8.710 -7.810 18.513 1.00 85.88 94 VAL A N 1
ATOM 754 C CA . VAL A 1 94 ? -10.170 -7.877 18.462 1.00 85.88 94 VAL A CA 1
ATOM 755 C C . VAL A 1 94 ? -10.662 -7.060 17.264 1.00 85.88 94 VAL A C 1
ATOM 757 O O . VAL A 1 94 ? -10.526 -5.842 17.227 1.00 85.88 94 VAL A O 1
ATOM 760 N N . MET A 1 95 ? -11.279 -7.733 16.291 1.00 89.81 95 MET A N 1
ATOM 761 C CA . MET A 1 95 ? -11.776 -7.136 15.040 1.00 89.81 95 MET A CA 1
ATOM 762 C C . MET A 1 95 ? -13.150 -6.470 15.209 1.00 89.81 95 MET A C 1
ATOM 764 O O . MET A 1 95 ? -14.060 -6.671 14.405 1.00 89.81 95 MET A O 1
ATOM 768 N N . THR A 1 96 ? -13.330 -5.713 16.288 1.00 91.88 96 THR A N 1
ATOM 769 C CA . THR A 1 96 ? -14.539 -4.917 16.529 1.00 91.88 96 THR A CA 1
ATOM 770 C C . THR A 1 96 ? -14.198 -3.442 16.394 1.00 91.88 96 THR A C 1
ATOM 772 O O . THR A 1 96 ? -13.288 -2.992 17.092 1.00 91.88 96 THR A O 1
ATOM 775 N N . PRO A 1 97 ? -14.897 -2.672 15.541 1.00 93.44 97 PRO A N 1
ATOM 776 C CA . PRO A 1 97 ? -14.667 -1.236 15.447 1.00 93.44 97 PRO A CA 1
ATOM 777 C C . PRO A 1 97 ? -14.996 -0.538 16.771 1.00 93.44 97 PRO A C 1
ATOM 779 O O . PRO A 1 97 ? -15.796 -1.035 17.569 1.00 93.44 97 PRO A O 1
ATOM 782 N N . GLN A 1 98 ? -14.400 0.634 16.995 1.00 92.75 98 GLN A N 1
ATOM 783 C CA . GLN A 1 98 ? -14.841 1.561 18.042 1.00 92.75 98 GLN A CA 1
ATOM 784 C C . GLN A 1 98 ? -16.351 1.834 17.923 1.00 92.75 98 GLN A C 1
ATOM 786 O O . GLN A 1 98 ? -16.930 1.809 16.837 1.00 92.75 98 GLN A O 1
ATOM 791 N N . SER A 1 99 ? -17.008 2.128 19.046 1.00 92.12 99 SER A N 1
ATOM 792 C CA . SER A 1 99 ? -18.466 2.323 19.097 1.00 92.12 99 SER A CA 1
ATOM 793 C C . SER A 1 99 ? -18.946 3.643 18.480 1.00 92.12 99 SER A C 1
ATOM 795 O O . SER A 1 99 ? -20.150 3.913 18.472 1.00 92.12 99 SER A O 1
ATOM 797 N N . THR A 1 100 ? -18.037 4.477 17.967 1.00 94.25 100 THR A N 1
ATOM 798 C CA . THR A 1 100 ? -18.417 5.717 17.292 1.00 94.25 100 THR A CA 1
ATOM 799 C C . THR A 1 100 ? -19.042 5.413 15.930 1.00 94.25 100 THR A C 1
ATOM 801 O O . THR A 1 100 ? -18.660 4.474 15.233 1.00 94.25 100 THR A O 1
ATOM 804 N N . LEU A 1 101 ? -20.016 6.229 15.518 1.00 93.06 101 LEU A N 1
ATOM 805 C CA . LEU A 1 101 ? -20.690 6.037 14.232 1.00 93.06 101 LEU A CA 1
ATOM 806 C C . LEU A 1 101 ? -19.711 6.107 13.047 1.00 93.06 101 LEU A C 1
ATOM 808 O O . LEU A 1 101 ? -19.860 5.352 12.090 1.00 93.06 101 LEU A O 1
ATOM 812 N N . ALA A 1 102 ? -18.716 6.996 13.115 1.00 93.75 102 ALA A N 1
ATOM 813 C CA . ALA A 1 102 ? -17.725 7.165 12.058 1.00 93.75 102 ALA A CA 1
ATOM 814 C C . ALA A 1 102 ? -16.856 5.909 11.888 1.00 93.75 102 ALA A C 1
ATOM 816 O O . ALA A 1 102 ? -16.671 5.454 10.761 1.00 93.75 102 ALA A O 1
ATOM 817 N N . ASP A 1 103 ? -16.401 5.310 12.991 1.00 92.88 103 ASP A N 1
ATOM 818 C CA . ASP A 1 103 ? -15.558 4.109 12.961 1.00 92.88 103 ASP A CA 1
ATOM 819 C C . ASP A 1 103 ? -16.335 2.876 12.483 1.00 92.88 103 ASP A C 1
ATOM 821 O O . ASP A 1 103 ? -15.824 2.079 11.696 1.00 92.88 103 ASP A O 1
ATOM 825 N N . VAL A 1 104 ? -17.605 2.748 12.882 1.00 93.81 104 VAL A N 1
ATOM 826 C CA . VAL A 1 104 ? -18.495 1.689 12.380 1.00 93.81 104 VAL A CA 1
ATOM 827 C C . VAL A 1 104 ? -18.709 1.820 10.869 1.00 93.81 104 VAL A C 1
ATOM 829 O O . VAL A 1 104 ? -18.681 0.814 10.157 1.00 93.81 104 VAL A O 1
ATOM 832 N N . ILE A 1 105 ? -18.903 3.045 10.364 1.00 93.69 105 ILE A N 1
ATOM 833 C CA . ILE A 1 105 ? -19.032 3.300 8.923 1.00 93.69 105 ILE A CA 1
ATOM 834 C C . ILE A 1 105 ? -17.723 2.965 8.205 1.00 93.69 105 ILE A C 1
ATOM 836 O O . ILE A 1 105 ? -17.763 2.224 7.227 1.00 93.69 105 ILE A O 1
ATOM 840 N N . ALA A 1 106 ? -16.578 3.446 8.696 1.00 93.50 106 ALA A N 1
ATOM 841 C CA . ALA A 1 106 ? -15.270 3.199 8.089 1.00 93.50 106 ALA A CA 1
ATOM 842 C C . ALA A 1 106 ? -14.932 1.701 8.032 1.00 93.50 106 ALA A C 1
ATOM 844 O O . ALA A 1 106 ? -14.516 1.191 6.992 1.00 93.50 106 ALA A O 1
ATOM 845 N N . PHE A 1 107 ? -15.194 0.960 9.111 1.00 94.88 107 PHE A N 1
ATOM 846 C CA . PHE A 1 107 ? -15.038 -0.493 9.116 1.00 94.88 107 PHE A CA 1
ATOM 847 C C . PHE A 1 107 ? -16.008 -1.168 8.138 1.00 94.88 107 PHE A C 1
ATOM 849 O O . PHE A 1 107 ? -15.625 -2.077 7.406 1.00 94.88 107 PHE A O 1
ATOM 856 N N . GLY A 1 108 ? -17.252 -0.687 8.045 1.00 95.12 108 GLY A N 1
ATOM 857 C CA . GLY A 1 108 ? -18.198 -1.125 7.018 1.00 95.12 108 GLY A CA 1
ATOM 858 C C . GLY A 1 108 ? -17.685 -0.893 5.589 1.00 95.12 108 GLY A C 1
ATOM 859 O O . GLY A 1 108 ? -17.815 -1.784 4.747 1.00 95.12 108 GLY A O 1
ATOM 860 N N . GLU A 1 109 ? -17.070 0.261 5.316 1.00 95.06 109 GLU A N 1
ATOM 861 C CA . GLU A 1 109 ? -16.432 0.579 4.031 1.00 95.06 109 GLU A CA 1
ATOM 862 C C . GLU A 1 109 ? -15.249 -0.360 3.736 1.00 95.06 109 GLU A C 1
ATOM 864 O O . GLU A 1 109 ? -15.148 -0.855 2.613 1.00 95.06 109 GLU A O 1
ATOM 869 N N . LEU A 1 110 ? -14.411 -0.685 4.731 1.00 95.69 110 LEU A N 1
ATOM 870 C CA . LEU A 1 110 ? -13.338 -1.683 4.608 1.00 95.69 110 LEU A CA 1
ATOM 871 C C . LEU A 1 110 ? -13.891 -3.055 4.191 1.00 95.69 110 LEU A C 1
ATOM 873 O O . LEU A 1 110 ? -13.381 -3.671 3.253 1.00 95.69 110 LEU A O 1
ATOM 877 N N . VAL A 1 111 ? -14.959 -3.526 4.842 1.00 95.38 111 VAL A N 1
ATOM 878 C CA . VAL A 1 111 ? -15.583 -4.817 4.507 1.00 95.38 111 VAL A CA 1
ATOM 879 C C . VAL A 1 111 ? -16.184 -4.796 3.102 1.00 95.38 111 VAL A C 1
ATOM 881 O O . VAL A 1 111 ? -16.042 -5.764 2.350 1.00 95.38 111 VAL A O 1
ATOM 884 N N . GLN A 1 112 ? -16.840 -3.697 2.716 1.00 96.06 112 GLN A N 1
ATOM 885 C CA . GLN A 1 112 ? -17.363 -3.539 1.357 1.00 96.06 112 GLN A CA 1
ATOM 886 C C . GLN A 1 112 ? -16.244 -3.540 0.316 1.00 96.06 112 GLN A C 1
ATOM 888 O O . GLN A 1 112 ? -16.381 -4.206 -0.710 1.00 96.06 112 GLN A O 1
ATOM 893 N N . LEU A 1 113 ? -15.139 -2.849 0.598 1.00 96.38 113 LEU A N 1
ATOM 894 C CA . LEU A 1 113 ? -13.962 -2.801 -0.259 1.00 96.38 113 LEU A CA 1
ATOM 895 C C . LEU A 1 113 ? -13.358 -4.200 -0.449 1.00 96.38 113 LEU A C 1
ATOM 897 O O . LEU A 1 113 ? -13.146 -4.616 -1.583 1.00 96.38 113 LEU A O 1
ATOM 901 N N . ALA A 1 114 ? -13.154 -4.954 0.635 1.00 95.81 114 ALA A N 1
ATOM 902 C CA . ALA A 1 114 ? -12.618 -6.315 0.577 1.00 95.81 114 ALA A CA 1
ATOM 903 C C . ALA A 1 114 ? -13.529 -7.279 -0.204 1.00 95.81 114 ALA A C 1
ATOM 905 O O . ALA A 1 114 ? -13.057 -8.115 -0.976 1.00 95.81 114 ALA A O 1
ATOM 906 N N . LYS A 1 115 ? -14.851 -7.138 -0.043 1.00 96.81 115 LYS A N 1
ATOM 907 C CA . LYS A 1 115 ? -15.864 -7.956 -0.728 1.00 96.81 115 LYS A CA 1
ATOM 908 C C . LYS A 1 115 ? -16.027 -7.602 -2.212 1.00 96.81 115 LYS A C 1
ATOM 910 O O . LYS A 1 115 ? -16.526 -8.423 -2.990 1.00 96.81 115 LYS A O 1
ATOM 915 N N . ALA A 1 116 ? -15.681 -6.381 -2.608 1.00 96.88 116 ALA A N 1
ATOM 916 C CA . ALA A 1 116 ? -15.915 -5.890 -3.955 1.00 96.88 116 ALA A CA 1
ATOM 917 C C . ALA A 1 116 ? -15.099 -6.675 -4.992 1.00 96.88 116 ALA A C 1
ATOM 919 O O . ALA A 1 116 ? -13.932 -6.999 -4.802 1.00 96.88 116 ALA A O 1
ATOM 920 N N . THR A 1 117 ? -15.727 -6.962 -6.133 1.00 97.06 117 THR A N 1
ATOM 921 C CA . THR A 1 117 ? -15.047 -7.531 -7.313 1.00 97.06 117 THR A CA 1
ATOM 922 C C . THR A 1 117 ? -14.830 -6.496 -8.411 1.00 97.06 117 THR A C 1
ATOM 924 O O . THR A 1 117 ? -14.180 -6.783 -9.411 1.00 97.06 117 THR A O 1
ATOM 927 N N . ILE A 1 118 ? -15.368 -5.291 -8.232 1.00 96.38 118 ILE A N 1
ATOM 928 C CA . ILE A 1 118 ? -15.108 -4.129 -9.071 1.00 96.38 118 ILE A CA 1
ATOM 929 C C . ILE A 1 118 ? -14.709 -3.015 -8.117 1.00 96.38 118 ILE A C 1
ATOM 931 O O . ILE A 1 118 ? -15.500 -2.637 -7.255 1.00 96.38 118 ILE A O 1
ATOM 935 N N . VAL A 1 119 ? -13.480 -2.530 -8.248 1.00 96.31 119 VAL A N 1
ATOM 936 C CA . VAL A 1 119 ? -12.927 -1.497 -7.370 1.00 96.31 119 VAL A CA 1
ATOM 937 C C . VAL A 1 119 ? -12.489 -0.319 -8.219 1.00 96.31 119 VAL A C 1
ATOM 939 O O . VAL A 1 119 ? -11.777 -0.496 -9.205 1.00 96.31 119 VAL A O 1
ATOM 942 N N . HIS A 1 120 ? -12.913 0.881 -7.838 1.00 96.06 120 HIS A N 1
ATOM 943 C CA . HIS A 1 120 ? -12.492 2.124 -8.471 1.00 96.06 120 HIS A CA 1
ATOM 944 C C . HIS A 1 120 ? -11.520 2.841 -7.537 1.00 96.06 120 HIS A C 1
ATOM 946 O O . HIS A 1 120 ? -11.889 3.224 -6.430 1.00 96.06 120 HIS A O 1
ATOM 952 N N . LEU A 1 121 ? -10.277 2.996 -7.979 1.00 96.06 121 LEU A N 1
ATOM 953 C CA . LEU A 1 121 ? -9.224 3.705 -7.264 1.00 96.06 121 LEU A CA 1
ATOM 954 C C . LEU A 1 121 ? -9.024 5.057 -7.921 1.00 96.06 121 LEU A C 1
ATOM 956 O O . LEU A 1 121 ? -8.797 5.112 -9.127 1.00 96.06 121 LEU A O 1
ATOM 960 N N . VAL A 1 122 ? -9.095 6.127 -7.140 1.00 95.88 122 VAL A N 1
ATOM 961 C CA . VAL A 1 122 ? -8.870 7.488 -7.630 1.00 95.88 122 VAL A CA 1
ATOM 962 C C . VAL A 1 122 ? -7.654 8.065 -6.934 1.00 95.88 122 VAL A C 1
ATOM 964 O O . VAL A 1 122 ? -7.580 8.058 -5.709 1.00 95.88 122 VAL A O 1
ATOM 967 N N . PHE A 1 123 ? -6.682 8.503 -7.725 1.00 95.50 123 PHE A N 1
ATOM 968 C CA . PHE A 1 123 ? -5.393 8.984 -7.240 1.00 95.50 123 PHE A CA 1
ATOM 969 C C . PHE A 1 123 ? -4.782 9.977 -8.234 1.00 95.50 123 PHE A C 1
ATOM 971 O O . PHE A 1 123 ? -5.161 10.008 -9.407 1.00 95.50 123 PHE A O 1
ATOM 978 N N . ASP A 1 124 ? -3.836 10.787 -7.764 1.00 94.69 124 ASP A N 1
ATOM 979 C CA . ASP A 1 124 ? -3.033 11.668 -8.613 1.00 94.69 124 ASP A CA 1
ATOM 980 C C . ASP A 1 124 ? -1.959 10.841 -9.336 1.00 94.69 124 ASP A C 1
ATOM 982 O O . ASP A 1 124 ? -1.016 10.340 -8.721 1.00 94.69 124 ASP A O 1
ATOM 986 N N . TYR A 1 125 ? -2.127 10.644 -10.643 1.00 94.94 125 TYR A N 1
ATOM 987 C CA . TYR A 1 125 ? -1.267 9.770 -11.439 1.00 94.94 125 TYR A CA 1
ATOM 988 C C . TYR A 1 125 ? 0.149 10.334 -11.601 1.00 94.94 125 TYR A C 1
ATOM 990 O O . TYR A 1 125 ? 1.113 9.568 -11.578 1.00 94.94 125 TYR A O 1
ATOM 998 N N . LYS A 1 126 ? 0.289 11.665 -11.677 1.00 94.00 126 LYS A N 1
ATOM 999 C CA . LYS A 1 126 ? 1.595 12.341 -11.762 1.00 94.00 126 LYS A CA 1
ATOM 1000 C C . LYS A 1 126 ? 2.436 12.185 -10.500 1.00 94.00 126 LYS A C 1
ATOM 1002 O O . LYS A 1 126 ? 3.642 12.393 -10.550 1.00 94.00 126 LYS A O 1
ATOM 1007 N N . TRP A 1 127 ? 1.812 11.832 -9.377 1.00 92.94 127 TRP A N 1
ATOM 1008 C CA . TRP A 1 127 ? 2.515 11.622 -8.116 1.00 92.94 127 TRP A CA 1
ATOM 1009 C C . TRP A 1 127 ? 3.193 10.244 -8.022 1.00 92.94 127 TRP A C 1
ATOM 1011 O O . TRP A 1 127 ? 4.013 10.010 -7.138 1.00 92.94 127 TRP A O 1
ATOM 1021 N N . LEU A 1 128 ? 2.877 9.327 -8.939 1.00 93.69 128 LEU A N 1
ATOM 1022 C CA . LEU A 1 128 ? 3.558 8.040 -9.039 1.00 93.69 128 LEU A CA 1
ATOM 1023 C C . LEU A 1 128 ? 4.902 8.191 -9.752 1.00 93.69 128 LEU A C 1
ATOM 1025 O O . LEU A 1 128 ? 5.014 8.957 -10.709 1.00 93.69 128 LEU A O 1
ATOM 1029 N N . SER A 1 129 ? 5.903 7.404 -9.351 1.00 92.81 129 SER A N 1
ATOM 1030 C CA . SER A 1 129 ? 7.174 7.345 -10.084 1.00 92.81 129 SER A CA 1
ATOM 1031 C C . SER A 1 129 ? 6.978 6.778 -11.494 1.00 92.81 129 SER A C 1
ATOM 1033 O O . SER A 1 129 ? 6.058 5.991 -11.725 1.00 92.81 129 SER A O 1
ATOM 1035 N N . ASP A 1 130 ? 7.871 7.103 -12.432 1.00 93.38 130 ASP A N 1
ATOM 1036 C CA . ASP A 1 130 ? 7.805 6.597 -13.816 1.00 93.38 130 ASP A CA 1
ATOM 1037 C C . ASP A 1 130 ? 7.698 5.065 -13.874 1.00 93.38 130 ASP A C 1
ATOM 1039 O O . ASP A 1 130 ? 6.967 4.495 -14.686 1.00 93.38 130 ASP A O 1
ATOM 1043 N N . ILE A 1 131 ? 8.380 4.389 -12.948 1.00 90.50 131 ILE A N 1
ATOM 1044 C CA . ILE A 1 131 ? 8.353 2.936 -12.803 1.00 90.50 131 ILE A CA 1
ATOM 1045 C C . ILE A 1 131 ? 6.953 2.452 -12.381 1.00 90.50 131 ILE A C 1
ATOM 1047 O O . ILE A 1 131 ? 6.404 1.522 -12.977 1.00 90.50 131 ILE A O 1
ATOM 1051 N N . GLN A 1 132 ? 6.348 3.084 -11.373 1.00 94.56 132 GLN A N 1
ATOM 1052 C CA . GLN A 1 132 ? 4.997 2.753 -10.911 1.00 94.56 132 GLN A CA 1
ATOM 1053 C C . GLN A 1 132 ? 3.949 3.035 -11.993 1.00 94.56 132 GLN A C 1
ATOM 1055 O O . GLN A 1 132 ? 3.069 2.203 -12.235 1.00 94.56 132 GLN A O 1
ATOM 1060 N N . GLN A 1 133 ? 4.078 4.167 -12.689 1.00 95.38 133 GLN A N 1
ATOM 1061 C CA . GLN A 1 133 ? 3.247 4.523 -13.836 1.00 95.38 133 GLN A CA 1
ATOM 1062 C C . GLN A 1 133 ? 3.338 3.454 -14.935 1.00 95.38 133 GLN A C 1
ATOM 1064 O O . GLN A 1 133 ? 2.314 2.941 -15.393 1.00 95.38 133 GLN A O 1
ATOM 1069 N N . ALA A 1 134 ? 4.551 3.043 -15.320 1.00 93.44 134 ALA A N 1
ATOM 1070 C CA . ALA A 1 134 ? 4.768 1.992 -16.313 1.00 93.44 134 ALA A CA 1
ATOM 1071 C C . ALA A 1 134 ? 4.130 0.653 -15.901 1.00 93.44 134 ALA A C 1
ATOM 1073 O O . ALA A 1 134 ? 3.544 -0.042 -16.741 1.00 93.44 134 ALA A O 1
ATOM 1074 N N . SER A 1 135 ? 4.179 0.308 -14.614 1.00 93.50 135 SER A N 1
ATOM 1075 C CA . SER A 1 135 ? 3.555 -0.903 -14.076 1.00 93.50 135 SER A CA 1
ATOM 1076 C C . SER A 1 135 ? 2.029 -0.856 -14.081 1.00 93.50 135 SER A C 1
ATOM 1078 O O . SER A 1 135 ? 1.400 -1.829 -14.507 1.00 93.50 135 SER A O 1
ATOM 1080 N N . ILE A 1 136 ? 1.415 0.276 -13.725 1.00 94.62 136 ILE A N 1
ATOM 1081 C CA . ILE A 1 136 ? -0.035 0.470 -13.889 1.00 94.62 136 ILE A CA 1
ATOM 1082 C C . ILE A 1 136 ? -0.423 0.35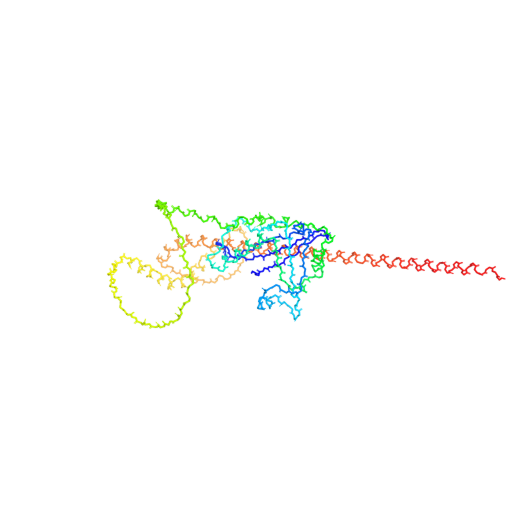9 -15.364 1.00 94.62 136 ILE A C 1
ATOM 1084 O O . ILE A 1 136 ? -1.369 -0.350 -15.708 1.00 94.62 136 ILE A O 1
ATOM 1088 N N . GLN A 1 137 ? 0.332 0.991 -16.263 1.00 94.19 137 GLN A N 1
ATOM 1089 C CA . GLN A 1 137 ? 0.082 0.899 -17.703 1.00 94.19 137 GLN A CA 1
ATOM 1090 C C . GLN A 1 137 ? 0.176 -0.542 -18.209 1.00 94.19 137 GLN A C 1
ATOM 1092 O O . GLN A 1 137 ? -0.603 -0.951 -19.070 1.00 94.19 137 GLN A O 1
ATOM 1097 N N . ARG A 1 138 ? 1.108 -1.338 -17.680 1.00 91.69 138 ARG A N 1
ATOM 1098 C CA . ARG A 1 138 ? 1.239 -2.760 -18.016 1.00 91.69 138 ARG A CA 1
ATOM 1099 C C . ARG A 1 138 ? 0.033 -3.565 -17.540 1.00 91.69 138 ARG A C 1
ATOM 1101 O O . ARG A 1 138 ? -0.491 -4.359 -18.323 1.00 91.69 138 ARG A O 1
ATOM 1108 N N . LEU A 1 139 ? -0.422 -3.317 -16.311 1.00 92.62 139 LEU A N 1
ATOM 1109 C CA . LEU A 1 139 ? -1.625 -3.924 -15.741 1.00 92.62 139 LEU A CA 1
ATOM 1110 C C . LEU A 1 139 ? -2.862 -3.619 -16.596 1.00 92.62 139 LEU A C 1
ATOM 1112 O O . LEU A 1 139 ? -3.584 -4.531 -16.988 1.00 92.62 139 LEU A O 1
ATOM 1116 N N . VAL A 1 140 ? -3.053 -2.347 -16.951 1.00 92.88 140 VAL A N 1
ATOM 1117 C CA . VAL A 1 140 ? -4.186 -1.852 -17.751 1.00 92.88 140 VAL A CA 1
ATOM 1118 C C . VAL A 1 140 ? -4.160 -2.397 -19.180 1.00 92.88 140 VAL A C 1
ATOM 1120 O O . VAL A 1 140 ? -5.184 -2.806 -19.721 1.00 92.88 140 VAL A O 1
ATOM 1123 N N . LYS A 1 141 ? -2.980 -2.463 -19.810 1.00 90.75 141 LYS A N 1
ATOM 1124 C CA . LYS A 1 141 ? -2.843 -3.005 -21.171 1.00 90.75 141 LYS A CA 1
ATOM 1125 C C . LYS A 1 141 ? -3.173 -4.497 -21.246 1.00 90.75 141 LYS A C 1
ATOM 1127 O O . LYS A 1 141 ? -3.492 -4.970 -22.334 1.00 90.75 141 LYS A O 1
ATOM 1132 N N . GLY A 1 142 ? -3.041 -5.245 -20.145 1.00 82.50 142 GLY A N 1
ATOM 1133 C CA . GLY A 1 142 ? -3.417 -6.662 -20.056 1.00 82.50 142 GLY A CA 1
ATOM 1134 C C . GLY A 1 142 ? -2.681 -7.601 -21.024 1.00 82.50 142 GLY A C 1
ATOM 1135 O O . GLY A 1 142 ? -3.107 -8.734 -21.221 1.00 82.50 142 GLY A O 1
ATOM 1136 N N . LYS A 1 143 ? -1.594 -7.146 -21.667 1.00 74.56 143 LYS A N 1
ATOM 1137 C CA . LYS A 1 143 ? -0.862 -7.922 -22.688 1.00 74.56 143 LYS A CA 1
ATOM 1138 C C . LYS A 1 143 ? 0.079 -8.971 -22.093 1.00 74.56 143 LYS A C 1
ATOM 1140 O O . LYS A 1 143 ? 0.459 -9.906 -22.789 1.00 74.56 143 LYS A O 1
ATOM 1145 N N . VAL A 1 144 ? 0.476 -8.800 -20.833 1.00 81.00 144 VAL A N 1
ATOM 1146 C CA . VAL A 1 144 ? 1.423 -9.672 -20.132 1.00 81.00 144 VAL A CA 1
ATOM 1147 C C . VAL A 1 144 ? 0.696 -10.322 -18.965 1.00 81.00 144 VAL A C 1
ATOM 1149 O O . VAL A 1 144 ? 0.039 -9.633 -18.189 1.00 81.00 144 VAL A O 1
ATOM 1152 N N . SER A 1 145 ? 0.819 -11.644 -18.836 1.00 86.62 145 SER A N 1
ATOM 1153 C CA . SER A 1 145 ? 0.344 -12.359 -17.651 1.00 86.62 145 SER A CA 1
ATOM 1154 C C . SER A 1 145 ? 1.212 -11.961 -16.460 1.00 86.62 145 SER A C 1
ATOM 1156 O O . SER A 1 145 ? 2.338 -12.438 -16.329 1.00 86.62 145 SER A O 1
ATOM 1158 N N . LEU A 1 146 ? 0.694 -11.073 -15.618 1.00 90.25 146 LEU A N 1
ATOM 1159 C CA . LEU A 1 146 ? 1.320 -10.674 -14.364 1.00 90.25 146 LEU A CA 1
ATOM 1160 C C . LEU A 1 146 ? 0.805 -11.576 -13.237 1.00 90.25 146 LEU A C 1
ATOM 1162 O O . LEU A 1 146 ? -0.395 -11.815 -13.136 1.00 90.25 146 LEU A O 1
ATOM 1166 N N . ALA A 1 147 ? 1.717 -12.085 -12.415 1.00 94.19 147 ALA A N 1
ATOM 1167 C CA . ALA A 1 147 ? 1.403 -12.816 -11.192 1.00 94.19 147 ALA A CA 1
ATOM 1168 C C . ALA A 1 147 ? 1.274 -11.856 -9.998 1.00 94.19 147 ALA A C 1
ATOM 1170 O O . ALA A 1 147 ? 1.814 -10.747 -10.030 1.00 94.19 147 ALA A O 1
ATOM 1171 N N . GLY A 1 148 ? 0.604 -12.286 -8.929 1.00 93.38 148 GLY A N 1
ATOM 1172 C CA . GLY A 1 148 ? 0.628 -11.574 -7.654 1.00 93.38 148 GLY A CA 1
ATOM 1173 C C . GLY A 1 148 ? 2.038 -11.506 -7.055 1.00 93.38 148 GLY A C 1
ATOM 1174 O O . GLY A 1 148 ? 2.845 -12.436 -7.171 1.00 93.38 148 GLY A O 1
ATOM 1175 N N . TYR A 1 149 ? 2.353 -10.386 -6.414 1.00 93.94 149 TYR A N 1
ATOM 1176 C CA . TYR A 1 149 ? 3.535 -10.224 -5.580 1.00 93.94 149 TYR A CA 1
ATOM 1177 C C . TYR A 1 149 ? 3.345 -10.980 -4.248 1.00 93.94 149 TYR A C 1
ATOM 1179 O O . TYR A 1 149 ? 2.318 -10.823 -3.586 1.00 93.94 149 TYR A O 1
ATOM 1187 N N . PRO A 1 150 ? 4.322 -11.790 -3.798 1.00 92.12 150 PRO A N 1
ATOM 1188 C CA . PRO A 1 150 ? 4.180 -12.625 -2.605 1.00 92.12 150 PRO A CA 1
ATOM 1189 C C . PRO A 1 150 ? 4.373 -11.827 -1.300 1.00 92.12 150 PRO A C 1
ATOM 1191 O O . PRO A 1 150 ? 5.372 -12.008 -0.601 1.00 92.12 150 PRO A O 1
ATOM 1194 N N . LEU A 1 151 ? 3.398 -10.979 -0.950 1.00 88.62 151 LEU A N 1
ATOM 1195 C CA . LEU A 1 151 ? 3.418 -10.122 0.249 1.00 88.62 151 LEU A CA 1
ATOM 1196 C C . LEU A 1 151 ? 3.589 -10.892 1.566 1.00 88.62 151 LEU A C 1
ATOM 1198 O O . LEU A 1 151 ? 4.188 -10.376 2.508 1.00 88.62 151 LEU A O 1
ATOM 1202 N N . ALA A 1 152 ? 3.167 -12.159 1.598 1.00 88.12 152 ALA A N 1
ATOM 1203 C CA . ALA A 1 152 ? 3.319 -13.042 2.751 1.00 88.12 152 ALA A CA 1
ATOM 1204 C C . ALA A 1 152 ? 4.752 -13.132 3.279 1.00 88.12 152 ALA A C 1
ATOM 1206 O O . ALA A 1 152 ? 4.948 -13.309 4.472 1.00 88.12 152 ALA A O 1
ATOM 1207 N N . LYS A 1 153 ? 5.766 -12.992 2.423 1.00 84.00 153 LYS A N 1
ATOM 1208 C CA . LYS A 1 153 ? 7.158 -13.085 2.879 1.00 84.00 153 LYS A CA 1
ATOM 1209 C C . LYS A 1 153 ? 7.568 -11.925 3.783 1.00 84.00 153 LYS A C 1
ATOM 1211 O O . LYS A 1 153 ? 8.403 -12.131 4.654 1.00 84.00 153 LYS A O 1
ATOM 1216 N N . ASN A 1 154 ? 6.966 -10.755 3.582 1.00 80.31 154 ASN A N 1
ATOM 1217 C CA . ASN A 1 154 ? 7.349 -9.528 4.272 1.00 80.31 154 ASN A CA 1
ATOM 1218 C C . ASN A 1 154 ? 6.379 -9.215 5.418 1.00 80.31 154 ASN A C 1
ATOM 1220 O O . ASN A 1 154 ? 6.805 -8.745 6.464 1.00 80.31 154 ASN A O 1
ATOM 1224 N N . LEU A 1 155 ? 5.084 -9.510 5.241 1.00 84.75 155 LEU A N 1
ATOM 1225 C CA . LEU A 1 155 ? 4.048 -9.151 6.215 1.00 84.75 155 LEU A CA 1
ATOM 1226 C C . LEU A 1 155 ? 3.692 -10.271 7.200 1.00 84.75 155 LEU A C 1
ATOM 1228 O O . LEU A 1 155 ? 3.252 -9.971 8.303 1.00 84.75 155 LEU A O 1
ATOM 1232 N N . ALA A 1 156 ? 3.892 -11.552 6.868 1.00 87.31 156 ALA A N 1
ATOM 1233 C CA . ALA A 1 156 ? 3.343 -12.653 7.677 1.00 87.31 156 ALA A CA 1
ATOM 1234 C C . ALA A 1 156 ? 3.945 -12.803 9.087 1.00 87.31 156 ALA A C 1
ATOM 1236 O O . ALA A 1 156 ? 3.510 -13.672 9.837 1.00 87.31 156 ALA A O 1
ATOM 1237 N N . ARG A 1 157 ? 4.960 -12.009 9.447 1.00 88.06 157 ARG A N 1
ATOM 1238 C CA . ARG A 1 157 ? 5.523 -12.018 10.800 1.00 88.06 157 ARG A CA 1
ATOM 1239 C C . ARG A 1 157 ? 4.556 -11.419 11.821 1.00 88.06 157 ARG A C 1
ATOM 1241 O O . ARG A 1 157 ? 4.372 -12.008 12.880 1.00 88.06 157 ARG A O 1
ATOM 1248 N N . ASP A 1 158 ? 3.941 -10.293 11.469 1.00 88.94 158 ASP A N 1
ATOM 1249 C CA . ASP A 1 158 ? 3.120 -9.484 12.384 1.00 88.94 158 ASP A CA 1
ATOM 1250 C C . ASP A 1 158 ? 1.659 -9.380 11.916 1.00 88.94 158 ASP A C 1
ATOM 1252 O O . ASP A 1 158 ? 0.815 -8.769 12.574 1.00 88.94 158 ASP A O 1
ATOM 1256 N N . TRP A 1 159 ? 1.359 -9.995 10.769 1.00 95.00 159 TRP A N 1
ATOM 1257 C CA . TRP A 1 159 ? 0.068 -9.915 10.109 1.00 95.00 159 TRP A CA 1
ATOM 1258 C C . TRP A 1 159 ? -0.457 -11.293 9.738 1.00 95.00 159 TRP A C 1
ATOM 1260 O O . TRP A 1 159 ? 0.282 -12.176 9.301 1.00 95.00 159 TRP A O 1
ATOM 1270 N N . GLU A 1 160 ? -1.772 -11.439 9.819 1.00 95.38 160 GLU A N 1
ATOM 1271 C CA . GLU A 1 160 ? -2.495 -12.607 9.336 1.00 95.38 160 GLU A CA 1
ATOM 1272 C C . GLU A 1 160 ? -3.376 -12.250 8.138 1.00 95.38 160 GLU A C 1
ATOM 1274 O O . GLU A 1 160 ? -3.965 -11.170 8.063 1.00 95.38 160 GLU A O 1
ATOM 1279 N N . VAL A 1 161 ? -3.492 -13.183 7.193 1.00 95.81 161 VAL A N 1
ATOM 1280 C CA . VAL A 1 161 ? -4.442 -13.056 6.085 1.00 95.81 161 VAL A CA 1
ATOM 1281 C C . VAL A 1 161 ? -5.784 -13.605 6.528 1.00 95.81 161 VAL A C 1
ATOM 1283 O O . VAL A 1 161 ? -5.892 -14.784 6.870 1.00 95.81 161 VAL A O 1
ATOM 1286 N N . LYS A 1 162 ? -6.820 -12.776 6.446 1.00 94.62 162 LYS A N 1
ATOM 1287 C CA . LYS A 1 162 ? -8.202 -13.165 6.706 1.00 94.62 162 LYS A CA 1
ATOM 1288 C C . LYS A 1 162 ? -9.070 -12.959 5.473 1.00 94.62 162 LYS A C 1
ATOM 1290 O O . LYS A 1 162 ? -8.894 -12.026 4.689 1.00 94.62 162 LYS A O 1
ATOM 1295 N N . ASP A 1 163 ? -10.030 -13.865 5.316 1.00 92.81 163 ASP A N 1
ATOM 1296 C CA . ASP A 1 163 ? -11.128 -13.686 4.369 1.00 92.81 163 ASP A CA 1
ATOM 1297 C C . ASP A 1 163 ? -12.087 -12.611 4.897 1.00 92.81 163 ASP A C 1
ATOM 1299 O O . ASP A 1 163 ? -12.299 -12.511 6.109 1.00 92.81 163 ASP A O 1
ATOM 1303 N N . TRP A 1 164 ? -12.712 -11.851 3.993 1.00 91.31 164 TRP A N 1
ATOM 1304 C CA . TRP A 1 164 ? -13.644 -10.772 4.325 1.00 91.31 164 TRP A CA 1
ATOM 1305 C C . TRP A 1 164 ? -14.813 -11.252 5.207 1.00 91.31 164 TRP A C 1
ATOM 1307 O O . TRP A 1 164 ? -15.421 -10.476 5.944 1.00 91.31 164 TRP A O 1
ATOM 1317 N N . THR A 1 165 ? -15.120 -12.549 5.157 1.00 91.62 165 THR A N 1
ATOM 1318 C CA . THR A 1 165 ? -16.135 -13.210 5.984 1.00 91.62 165 THR A CA 1
ATOM 1319 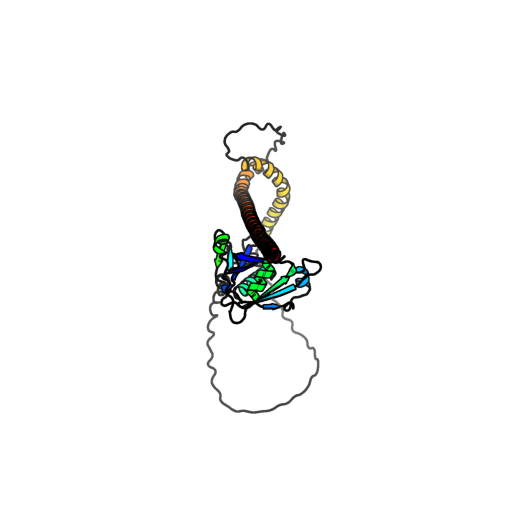C C . THR A 1 165 ? -15.846 -13.138 7.487 1.00 91.62 165 THR A C 1
ATOM 1321 O O . THR A 1 165 ? -16.790 -13.176 8.275 1.00 91.62 165 THR A O 1
ATOM 1324 N N . HIS A 1 166 ? -14.587 -12.952 7.901 1.00 90.06 166 HIS A N 1
ATOM 1325 C CA . HIS A 1 166 ? -14.200 -12.813 9.312 1.00 90.06 166 HIS A CA 1
ATOM 1326 C C . HIS A 1 166 ? -14.582 -11.455 9.916 1.00 90.06 166 HIS A C 1
ATOM 1328 O O . HIS A 1 166 ? -14.630 -11.331 11.136 1.00 90.06 166 HIS A O 1
ATOM 1334 N N . PHE A 1 167 ? -14.870 -10.451 9.082 1.00 87.19 167 PHE A N 1
ATOM 1335 C CA . PHE A 1 167 ? -15.296 -9.116 9.523 1.00 87.19 167 PHE A CA 1
ATOM 1336 C C . PHE A 1 167 ? -16.813 -8.933 9.471 1.00 87.19 167 PHE A C 1
ATOM 1338 O O . PHE A 1 167 ? -17.319 -7.847 9.758 1.00 87.19 167 PHE A O 1
ATOM 1345 N N . ALA A 1 168 ? -17.561 -9.962 9.060 1.00 76.19 168 ALA A N 1
ATOM 1346 C CA . ALA A 1 168 ? -19.009 -9.892 9.097 1.00 76.19 168 ALA A CA 1
ATOM 1347 C C . ALA A 1 168 ? -19.450 -9.707 10.559 1.00 76.19 168 ALA A C 1
ATOM 1349 O O . ALA A 1 168 ? -18.983 -10.456 11.424 1.00 76.19 168 ALA A O 1
ATOM 1350 N N . PRO A 1 169 ? -20.352 -8.749 10.855 1.00 67.56 169 PRO A N 1
ATOM 1351 C CA . PRO A 1 169 ? -20.968 -8.670 12.168 1.00 67.56 169 PRO A CA 1
ATOM 1352 C C . PRO A 1 169 ? -21.491 -10.058 12.517 1.00 67.56 169 PRO A C 1
ATOM 1354 O O . PRO A 1 169 ? -22.184 -10.664 11.689 1.00 67.56 169 PRO A O 1
ATOM 1357 N N . ALA A 1 170 ? -21.134 -10.571 13.701 1.00 59.78 170 ALA A N 1
ATOM 1358 C CA . ALA A 1 170 ? -21.684 -11.832 14.177 1.00 59.78 170 ALA A CA 1
ATOM 1359 C C . ALA A 1 170 ? -23.202 -11.776 13.944 1.00 59.78 170 ALA A C 1
ATOM 1361 O O . ALA A 1 170 ? -23.808 -10.756 14.298 1.00 59.78 170 ALA A O 1
ATOM 1362 N N . PRO A 1 171 ? -23.797 -12.777 13.263 1.00 58.88 171 PRO A N 1
ATOM 1363 C CA . PRO A 1 171 ? -25.201 -12.729 12.887 1.00 58.88 171 PRO A CA 1
ATOM 1364 C C . PRO A 1 171 ? -25.988 -12.341 14.127 1.00 58.88 171 PRO A C 1
ATOM 1366 O O . PRO A 1 171 ? -25.830 -12.995 15.162 1.00 58.88 171 PRO A O 1
ATOM 1369 N N . ALA A 1 172 ? -26.724 -11.222 14.035 1.00 60.38 172 ALA A N 1
ATOM 1370 C CA . ALA A 1 172 ? -27.413 -10.636 15.177 1.00 60.38 172 ALA A CA 1
ATOM 1371 C C . ALA A 1 172 ? -28.097 -11.779 15.933 1.00 60.38 172 ALA A C 1
ATOM 1373 O O . ALA A 1 172 ? -28.807 -12.551 15.273 1.00 60.38 172 ALA A O 1
ATOM 1374 N N . PRO A 1 173 ? -27.807 -11.964 17.240 1.00 59.66 173 PRO A N 1
ATOM 1375 C CA . PRO A 1 173 ? -28.270 -13.125 17.987 1.00 59.66 173 PRO A CA 1
ATOM 1376 C C . PRO A 1 173 ? -29.751 -13.246 17.707 1.00 59.66 173 PRO A C 1
ATOM 1378 O O . PRO A 1 173 ? -30.469 -12.272 17.936 1.00 59.66 173 PRO A O 1
ATOM 1381 N N . ALA A 1 174 ? -30.151 -14.367 17.092 1.00 59.44 174 ALA A N 1
ATOM 1382 C CA . ALA A 1 174 ? -31.496 -14.551 16.575 1.00 59.44 174 ALA A CA 1
ATOM 1383 C C . ALA A 1 174 ? -32.453 -14.139 17.685 1.00 59.44 174 ALA A C 1
ATOM 1385 O O . ALA A 1 174 ? -32.536 -14.821 18.710 1.00 59.44 174 ALA A O 1
ATOM 1386 N N . LEU A 1 175 ? -33.061 -12.958 17.523 1.00 61.28 175 LEU A N 1
ATOM 1387 C CA . LEU A 1 175 ? -33.975 -12.397 18.503 1.00 61.28 175 LEU A CA 1
ATOM 1388 C C . LEU A 1 175 ? -34.975 -13.520 18.747 1.00 61.28 175 LEU A C 1
ATOM 1390 O O . LEU A 1 175 ? -35.551 -13.977 17.754 1.00 61.28 175 LEU A O 1
ATOM 1394 N N . PRO A 1 176 ? -35.083 -14.050 19.985 1.00 60.25 176 PRO A N 1
ATOM 1395 C CA . PRO A 1 176 ? -35.875 -15.240 20.249 1.00 60.25 176 PRO A CA 1
ATOM 1396 C C . PRO A 1 176 ? -37.231 -14.984 19.627 1.00 60.25 176 PRO A C 1
ATOM 1398 O O . PRO A 1 176 ? -37.868 -14.005 20.022 1.00 60.25 176 PRO A O 1
ATOM 1401 N N . GLU A 1 177 ? -37.567 -15.768 18.588 1.00 53.62 177 GLU A N 1
ATOM 1402 C CA . GLU A 1 177 ? -38.753 -15.574 17.755 1.00 53.62 177 GLU A CA 1
ATOM 1403 C C . GLU A 1 177 ? -39.879 -15.193 18.695 1.00 53.62 177 GLU A C 1
ATOM 1405 O O . GLU A 1 177 ? -40.298 -16.014 19.517 1.00 53.62 177 GLU A O 1
ATOM 1410 N N . ALA A 1 178 ? -40.269 -13.915 18.668 1.00 53.59 178 ALA A N 1
ATOM 1411 C CA . ALA A 1 178 ? -41.239 -13.394 19.601 1.00 53.59 178 ALA A CA 1
ATOM 1412 C C . ALA A 1 178 ? -42.527 -14.151 19.315 1.00 53.59 178 ALA A C 1
ATOM 1414 O O . ALA A 1 178 ? -43.205 -13.877 18.330 1.00 53.59 178 ALA A O 1
ATOM 1415 N N . SER A 1 179 ? -42.748 -15.172 20.145 1.00 55.56 179 SER A N 1
ATOM 1416 C CA . SER A 1 179 ? -43.924 -16.000 20.325 1.00 55.56 179 SER A CA 1
ATOM 1417 C C . SER A 1 179 ? -44.890 -15.935 19.153 1.00 55.56 179 SER A C 1
ATOM 1419 O O . SER A 1 179 ? -45.638 -14.966 19.024 1.00 55.56 179 SER A O 1
ATOM 1421 N N . LYS A 1 180 ? -44.890 -17.002 18.343 1.00 52.56 180 LYS A N 1
ATOM 1422 C CA . LYS A 1 180 ? -45.934 -17.365 17.376 1.00 52.56 180 LYS A CA 1
ATOM 1423 C C . LYS A 1 180 ? -47.306 -16.983 17.927 1.00 52.56 180 LYS A C 1
ATOM 1425 O O . LYS A 1 180 ? -47.971 -17.760 18.617 1.00 52.56 180 LYS A O 1
ATOM 1430 N N . LYS A 1 181 ? -47.741 -15.763 17.622 1.00 54.91 181 LYS A N 1
ATOM 1431 C CA . LYS A 1 181 ? -49.055 -15.257 17.976 1.00 54.91 181 LYS A CA 1
ATOM 1432 C C . LYS A 1 181 ? -49.998 -15.921 16.990 1.00 54.91 181 LYS A C 1
ATOM 1434 O O . LYS A 1 181 ? -50.228 -15.399 15.910 1.00 54.91 181 LYS A O 1
ATOM 1439 N N . ARG A 1 182 ? -50.415 -17.134 17.369 1.00 55.31 182 ARG A N 1
ATOM 1440 C CA . ARG A 1 182 ? -51.502 -17.959 16.836 1.00 55.31 182 ARG A CA 1
ATOM 1441 C C . ARG A 1 182 ? -52.139 -17.341 15.592 1.00 55.31 182 ARG A C 1
ATOM 1443 O O . ARG A 1 182 ? -52.979 -16.449 15.719 1.00 55.31 182 ARG A O 1
ATOM 1450 N N . GLU A 1 183 ? -51.738 -17.827 14.420 1.00 52.03 183 GLU A N 1
ATOM 1451 C CA . GLU A 1 183 ? -52.412 -17.520 13.161 1.00 52.03 183 GLU A CA 1
ATOM 1452 C C . GLU A 1 183 ? -53.914 -17.760 13.353 1.00 52.03 183 GLU A C 1
ATOM 1454 O O . GLU A 1 183 ? -54.364 -18.872 13.647 1.00 52.03 183 GLU A O 1
ATOM 1459 N N . ARG A 1 184 ? -54.697 -16.680 13.286 1.00 57.47 184 ARG A N 1
ATOM 1460 C CA . ARG A 1 184 ? -56.151 -16.789 13.207 1.00 57.47 184 ARG A CA 1
ATOM 1461 C C . ARG A 1 184 ? -56.473 -17.357 11.825 1.00 57.47 184 ARG A C 1
ATOM 1463 O O . ARG A 1 184 ? -56.027 -16.770 10.841 1.00 57.47 184 ARG A O 1
ATOM 1470 N N . PRO A 1 185 ? -57.260 -18.440 11.729 1.00 51.72 185 PRO A N 1
ATOM 1471 C CA . PRO A 1 185 ? -57.717 -18.935 10.442 1.00 51.72 185 PRO A CA 1
ATOM 1472 C C . PRO A 1 185 ? -58.613 -17.868 9.809 1.00 51.72 185 PRO A C 1
ATOM 1474 O O . PRO A 1 185 ? -59.670 -17.527 10.343 1.00 51.72 185 PRO A O 1
ATOM 1477 N N . VAL A 1 186 ? -58.159 -17.301 8.694 1.00 48.94 186 VAL A N 1
ATOM 1478 C CA . VAL A 1 186 ? -58.969 -16.428 7.846 1.00 48.94 186 VAL A CA 1
ATOM 1479 C C . VAL A 1 186 ? -59.864 -17.336 7.014 1.00 48.94 186 VAL A C 1
ATOM 1481 O O . VAL A 1 186 ? -59.405 -18.001 6.087 1.00 48.94 186 VAL A O 1
ATOM 1484 N N . SER A 1 187 ? -61.143 -17.393 7.381 1.00 48.22 187 SER A N 1
ATOM 1485 C CA . SER A 1 187 ? -62.173 -18.050 6.584 1.00 48.22 187 SER A CA 1
ATOM 1486 C C . SER A 1 187 ? -62.275 -17.385 5.215 1.00 48.22 187 SER A C 1
ATOM 1488 O O . SER A 1 187 ? -62.526 -16.186 5.096 1.00 48.22 187 SER A O 1
ATOM 1490 N N . SER A 1 188 ? -62.092 -18.196 4.180 1.00 50.41 188 SER A N 1
ATOM 1491 C CA . SER A 1 188 ? -62.293 -17.851 2.781 1.00 50.41 188 SER A CA 1
ATOM 1492 C C . SER A 1 188 ? -63.732 -17.383 2.553 1.00 50.41 188 SER A C 1
ATOM 1494 O O . SER A 1 188 ? -64.675 -18.116 2.840 1.00 50.41 188 SER A O 1
ATOM 1496 N N . SER A 1 189 ? -63.906 -16.173 2.023 1.00 42.75 189 SER A N 1
ATOM 1497 C CA . SER A 1 189 ? -65.188 -15.706 1.489 1.00 42.75 189 SER A CA 1
ATOM 1498 C C . SER A 1 189 ? -64.989 -15.239 0.055 1.00 42.75 189 SER A C 1
ATOM 1500 O O . SER A 1 189 ? -64.375 -14.212 -0.222 1.00 42.75 189 SER A O 1
ATOM 1502 N N . THR A 1 190 ? -65.493 -16.063 -0.851 1.00 50.88 190 THR A N 1
ATOM 1503 C CA . THR A 1 190 ? -65.709 -15.802 -2.268 1.00 50.88 190 THR A CA 1
ATOM 1504 C C . THR A 1 190 ? -66.813 -14.752 -2.421 1.00 50.88 190 THR A C 1
ATOM 1506 O O . THR A 1 190 ? -67.910 -15.005 -1.940 1.00 50.88 190 THR A O 1
ATOM 1509 N N . SER A 1 191 ? -66.583 -13.637 -3.124 1.00 43.88 191 SER A N 1
ATOM 1510 C CA . SER A 1 191 ? -67.511 -13.140 -4.161 1.00 43.88 191 SER A CA 1
ATOM 1511 C C . SER A 1 191 ? -67.069 -11.816 -4.796 1.00 43.88 191 SER A C 1
ATOM 1513 O O . SER A 1 191 ? -66.800 -10.839 -4.104 1.00 43.88 191 SER A O 1
ATOM 1515 N N . SER A 1 192 ? -67.179 -11.811 -6.128 1.00 46.22 192 SER A N 1
ATOM 1516 C CA . SER A 1 192 ? -67.563 -10.712 -7.033 1.00 46.22 192 SER A CA 1
ATOM 1517 C C . SER A 1 192 ? -66.627 -9.504 -7.278 1.00 46.22 192 SER A C 1
ATOM 1519 O O . SER A 1 192 ? -66.174 -8.867 -6.333 1.00 46.22 192 SER A O 1
ATOM 1521 N N . PRO A 1 193 ? -66.432 -9.110 -8.560 1.00 64.69 193 PRO A N 1
ATOM 1522 C CA . PRO A 1 193 ? -66.020 -7.757 -8.983 1.00 64.69 193 PRO A CA 1
ATOM 1523 C C . PRO A 1 193 ? -67.289 -6.867 -9.151 1.00 64.69 193 PRO A C 1
ATOM 1525 O O . PRO A 1 193 ? -68.371 -7.401 -8.889 1.00 64.69 193 PRO A O 1
ATOM 1528 N N . PRO A 1 194 ? -67.302 -5.610 -9.678 1.00 61.78 194 PRO A N 1
ATOM 1529 C CA . PRO A 1 194 ? -66.285 -4.609 -10.099 1.00 61.78 194 PRO A CA 1
ATOM 1530 C C . PRO A 1 194 ? -66.659 -3.176 -9.533 1.00 61.78 194 PRO A C 1
ATOM 1532 O O . PRO A 1 194 ? -67.178 -3.137 -8.424 1.00 61.78 194 PRO A O 1
ATOM 1535 N N . PRO A 1 195 ? -66.643 -2.009 -10.246 1.00 62.84 195 PRO A N 1
ATOM 1536 C CA . PRO A 1 195 ? -65.589 -1.222 -10.930 1.00 62.84 195 PRO A CA 1
ATOM 1537 C C . PRO A 1 195 ? -65.497 0.286 -10.494 1.00 62.84 195 PRO A C 1
ATOM 1539 O O . PRO A 1 195 ? -66.353 0.820 -9.799 1.00 62.84 195 PRO A O 1
ATOM 1542 N N . THR A 1 196 ? -64.576 1.018 -11.147 1.00 43.31 196 THR A N 1
ATOM 1543 C CA . THR A 1 196 ? -64.702 2.415 -11.668 1.00 43.31 196 THR A CA 1
ATOM 1544 C C . THR A 1 196 ? -64.054 3.588 -10.916 1.00 43.31 196 THR A C 1
ATOM 1546 O O . THR A 1 196 ? -64.413 3.943 -9.801 1.00 43.31 196 THR A O 1
ATOM 1549 N N . LYS A 1 197 ? -63.177 4.275 -11.671 1.00 58.00 197 LYS A N 1
ATOM 1550 C CA . LYS A 1 197 ? -62.801 5.702 -11.627 1.00 58.00 197 LYS A CA 1
ATOM 1551 C C . LYS A 1 197 ? -63.830 6.631 -10.964 1.00 58.00 197 LYS A C 1
ATOM 1553 O O . LYS A 1 197 ? -64.964 6.693 -11.433 1.00 58.00 197 LYS A O 1
ATOM 1558 N N . ARG A 1 198 ? -63.340 7.529 -10.101 1.00 46.88 198 ARG A N 1
ATOM 1559 C CA . ARG A 1 198 ? -63.647 8.974 -10.122 1.00 46.88 198 ARG A CA 1
ATOM 1560 C C . ARG A 1 198 ? -62.558 9.755 -9.378 1.00 46.88 198 ARG A C 1
ATOM 1562 O O . ARG A 1 198 ? -62.172 9.395 -8.275 1.00 46.88 198 ARG A O 1
ATOM 1569 N N . ALA A 1 199 ? -62.067 10.798 -10.041 1.00 51.81 199 ALA A N 1
ATOM 1570 C CA . ALA A 1 199 ? -61.380 11.935 -9.435 1.00 51.81 199 ALA A CA 1
ATOM 1571 C C . ALA A 1 199 ? -62.353 12.725 -8.541 1.00 51.81 199 ALA A C 1
ATOM 1573 O O . ALA A 1 199 ? -63.556 12.580 -8.756 1.00 51.81 199 ALA A O 1
ATOM 1574 N N . ILE A 1 200 ? -61.842 13.557 -7.620 1.00 45.69 200 ILE A N 1
ATOM 1575 C CA . ILE A 1 200 ? -62.357 14.890 -7.225 1.00 45.69 200 ILE A CA 1
ATOM 1576 C C . ILE A 1 200 ? -61.539 15.428 -6.024 1.00 45.69 200 ILE A C 1
ATOM 1578 O O . ILE A 1 200 ? -61.476 14.790 -4.981 1.00 45.69 200 ILE A O 1
ATOM 1582 N N . LEU A 1 201 ? -60.931 16.595 -6.274 1.00 44.03 201 LEU A N 1
ATOM 1583 C CA . LEU A 1 201 ? -60.721 17.795 -5.445 1.00 44.03 201 LEU A CA 1
ATOM 1584 C C . LEU A 1 201 ? -60.069 17.770 -4.046 1.00 44.03 201 LEU A C 1
ATOM 1586 O O . LEU A 1 201 ? -60.543 17.147 -3.101 1.00 44.03 201 LEU A O 1
ATOM 1590 N N . GLU A 1 202 ? -59.064 18.651 -3.949 1.00 46.81 202 GLU A N 1
ATOM 1591 C CA . GLU A 1 202 ? -58.782 19.576 -2.841 1.00 46.81 202 GLU A CA 1
ATOM 1592 C C . GLU A 1 202 ? -60.062 20.165 -2.220 1.00 46.81 202 GLU A C 1
ATOM 1594 O O . GLU A 1 202 ? -60.953 20.573 -2.956 1.00 46.81 202 GLU A O 1
ATOM 1599 N N . ASP A 1 203 ? -60.152 20.274 -0.892 1.00 43.12 203 ASP A N 1
ATOM 1600 C CA . ASP A 1 203 ? -59.969 21.565 -0.210 1.00 43.12 203 ASP A CA 1
ATOM 1601 C C . ASP A 1 203 ? -60.176 21.463 1.315 1.00 43.12 203 ASP A C 1
ATOM 1603 O O . ASP A 1 203 ? -60.903 20.612 1.824 1.00 43.12 203 ASP A O 1
ATOM 1607 N N . SER A 1 204 ? -59.617 22.463 1.995 1.00 43.62 204 SER A N 1
ATOM 1608 C CA . SER A 1 204 ? -60.091 23.040 3.257 1.00 43.62 204 SER A CA 1
ATOM 1609 C C . SER A 1 204 ? -59.718 22.387 4.599 1.00 43.62 204 SER A C 1
ATOM 1611 O O . SER A 1 204 ? -60.389 21.515 5.146 1.00 43.62 204 SER A O 1
ATOM 1613 N N . ASN A 1 205 ? -58.688 22.987 5.202 1.00 49.94 205 ASN A N 1
ATOM 1614 C CA . ASN A 1 205 ? -58.726 23.628 6.524 1.00 49.94 205 ASN A CA 1
ATOM 1615 C C . ASN A 1 205 ? -59.976 23.386 7.395 1.00 49.94 205 ASN A C 1
ATOM 1617 O O . ASN A 1 205 ? -61.049 23.921 7.108 1.00 49.94 205 ASN A O 1
ATOM 1621 N N . ALA A 1 206 ? -59.757 22.778 8.563 1.00 47.25 206 ALA A N 1
ATOM 1622 C CA . ALA A 1 206 ? -60.397 23.173 9.817 1.00 47.25 206 ALA A CA 1
ATOM 1623 C C . ALA A 1 206 ? -59.525 22.735 11.015 1.00 47.25 206 ALA A C 1
ATOM 1625 O O . ALA A 1 206 ? -59.102 21.578 11.062 1.00 47.25 206 ALA A O 1
ATOM 1626 N N . PRO A 1 207 ? -59.258 23.618 11.995 1.00 67.31 207 PRO A N 1
ATOM 1627 C CA . PRO A 1 207 ? -58.658 23.240 13.264 1.00 67.31 207 PRO A CA 1
ATOM 1628 C C . PRO A 1 207 ? -59.762 22.816 14.238 1.00 67.31 207 PRO A C 1
ATOM 1630 O O . PRO A 1 207 ? -60.826 23.437 14.304 1.00 67.31 207 PRO A O 1
ATOM 1633 N N . SER A 1 208 ? -59.517 21.788 15.045 1.00 39.84 208 SER A N 1
ATOM 1634 C CA . SER A 1 208 ? -60.299 21.595 16.264 1.00 39.84 208 SER A CA 1
ATOM 1635 C C . SER A 1 208 ? -59.497 20.960 17.394 1.00 39.84 208 SER A C 1
ATOM 1637 O O . SER A 1 208 ? -58.519 20.259 17.130 1.00 39.84 208 SER A O 1
ATOM 1639 N N . PRO A 1 209 ? -59.869 21.287 18.644 1.00 59.66 209 PRO A N 1
ATOM 1640 C CA . PRO A 1 209 ? -58.991 21.272 19.801 1.00 59.66 209 PRO A CA 1
ATOM 1641 C C . PRO A 1 209 ? -59.355 20.151 20.789 1.00 59.66 209 PRO A C 1
ATOM 1643 O O . PRO A 1 209 ? -60.333 19.430 20.605 1.00 59.66 209 PRO A O 1
ATOM 1646 N N . THR A 1 210 ? -58.621 20.131 21.908 1.00 52.41 210 THR A N 1
ATOM 1647 C CA . THR A 1 210 ? -58.919 19.449 23.184 1.00 52.41 210 THR A CA 1
ATOM 1648 C C . THR A 1 210 ? -58.808 17.924 23.205 1.00 52.41 210 THR A C 1
ATOM 1650 O O . THR A 1 210 ? -59.680 17.231 22.712 1.00 52.41 210 THR A O 1
ATOM 1653 N N . GLU A 1 211 ? -57.826 17.407 23.951 1.00 49.19 211 GLU A N 1
ATOM 1654 C CA . GLU A 1 211 ? -58.152 16.689 25.188 1.00 49.19 211 GLU A CA 1
ATOM 1655 C C . GLU A 1 211 ? -56.947 16.596 26.133 1.00 49.19 211 GLU A C 1
ATOM 1657 O O . GLU A 1 211 ? -55.807 16.359 25.741 1.00 49.19 211 GLU A O 1
ATOM 1662 N N . VAL A 1 212 ? -57.243 16.860 27.400 1.00 52.28 212 VAL A N 1
ATOM 1663 C CA . VAL A 1 212 ? -56.352 16.870 28.555 1.00 52.28 212 VAL A CA 1
ATOM 1664 C C . VAL A 1 212 ? -56.183 15.430 29.033 1.00 52.28 212 VAL A C 1
ATOM 1666 O O . VAL A 1 212 ? -57.166 14.800 29.413 1.00 52.28 212 VAL A O 1
ATOM 1669 N N . ALA A 1 213 ? -54.951 14.924 29.080 1.00 43.38 213 ALA A N 1
ATOM 1670 C CA . ALA A 1 213 ? -54.629 13.680 29.774 1.00 43.38 213 ALA A CA 1
ATOM 1671 C C . ALA A 1 213 ? -53.764 13.997 31.000 1.00 43.38 213 ALA A C 1
ATOM 1673 O O . ALA A 1 213 ? -52.614 14.416 30.892 1.00 43.38 213 ALA A O 1
ATOM 1674 N N . SER A 1 214 ? -54.373 13.836 32.173 1.00 49.28 214 SER A N 1
ATOM 1675 C CA . SER A 1 214 ? -53.737 13.908 33.484 1.00 49.28 214 SER A CA 1
ATOM 1676 C C . SER A 1 214 ? -52.807 12.706 33.674 1.00 49.28 214 SER A C 1
ATOM 1678 O O . SER A 1 214 ? -53.250 11.559 33.622 1.00 49.28 214 SER A O 1
ATOM 1680 N N . SER A 1 215 ? -51.521 12.974 33.898 1.00 47.44 215 SER A N 1
ATOM 1681 C CA . SER A 1 215 ? -50.525 11.970 34.284 1.00 47.44 215 SER A CA 1
ATOM 1682 C C . SER A 1 215 ? -50.547 11.735 35.805 1.00 47.44 215 SER A C 1
ATOM 1684 O O . SER A 1 215 ? -50.702 12.703 36.557 1.00 47.44 215 SER A O 1
ATOM 1686 N N . PRO A 1 216 ? -50.369 10.490 36.285 1.00 54.47 216 PRO A N 1
ATOM 1687 C CA . PRO A 1 216 ? -50.258 10.180 37.711 1.00 54.47 216 PRO A CA 1
ATOM 1688 C C . PRO A 1 216 ? -48.857 10.518 38.268 1.00 54.47 216 PRO A C 1
ATOM 1690 O O . PRO A 1 216 ? -47.895 10.579 37.501 1.00 54.47 216 PRO A O 1
ATOM 1693 N N . PRO A 1 217 ? -48.719 10.730 39.593 1.00 53.81 217 PRO A N 1
ATOM 1694 C CA . PRO A 1 217 ? -47.466 11.162 40.209 1.00 53.81 217 PRO A CA 1
ATOM 1695 C C . PRO A 1 217 ? -46.420 10.038 40.232 1.00 53.81 217 PRO A C 1
ATOM 1697 O O . PRO A 1 217 ? -46.690 8.927 40.695 1.00 53.81 217 PRO A O 1
ATOM 1700 N N . GLU A 1 218 ? -45.211 10.347 39.759 1.00 45.72 218 GLU A N 1
ATOM 1701 C CA . GLU A 1 218 ? -44.029 9.496 39.899 1.00 45.72 218 GLU A CA 1
ATOM 1702 C C . GLU A 1 218 ? -43.618 9.390 41.372 1.00 45.72 218 GLU A C 1
ATOM 1704 O O . GLU A 1 218 ? -43.350 10.383 42.051 1.00 45.72 218 GLU A O 1
ATOM 1709 N N . TYR A 1 219 ? -43.553 8.154 41.863 1.00 47.69 219 TYR A N 1
ATOM 1710 C CA . TYR A 1 219 ? -42.968 7.826 43.154 1.00 47.69 219 TYR A CA 1
ATOM 1711 C C . TYR A 1 219 ? -41.454 8.072 43.116 1.00 47.69 219 TYR A C 1
ATOM 1713 O O . TYR A 1 219 ? -40.737 7.489 42.302 1.00 47.69 219 TYR A O 1
ATOM 1721 N N . ALA A 1 220 ? -40.978 8.916 44.032 1.00 48.66 220 ALA A N 1
ATOM 1722 C CA . ALA A 1 220 ? -39.565 9.190 44.253 1.00 48.66 220 ALA A CA 1
ATOM 1723 C C . ALA A 1 220 ? -38.802 7.899 44.597 1.00 48.66 220 ALA A C 1
ATOM 1725 O O . ALA A 1 220 ? -39.123 7.209 45.568 1.00 48.66 220 ALA A O 1
ATOM 1726 N N . LYS A 1 221 ? -37.782 7.584 43.791 1.00 48.53 221 LYS A N 1
ATOM 1727 C CA . LYS A 1 221 ? -36.829 6.503 44.058 1.00 48.53 221 LYS A CA 1
ATOM 1728 C C . LYS A 1 221 ? -35.831 6.919 45.151 1.00 48.53 221 LYS A C 1
ATOM 1730 O O . LYS A 1 221 ? -35.291 8.024 45.078 1.00 48.53 221 LYS A O 1
ATOM 1735 N N . PRO A 1 222 ? -35.538 6.048 46.129 1.00 51.25 222 PRO A N 1
ATOM 1736 C CA . PRO A 1 222 ? -34.547 6.291 47.170 1.00 51.25 222 PRO A CA 1
ATOM 1737 C C . PRO A 1 222 ? -33.140 5.882 46.695 1.00 51.25 222 PRO A C 1
ATOM 1739 O O . PRO A 1 222 ? -32.613 4.881 47.156 1.00 51.25 222 PRO A O 1
ATOM 1742 N N . ASP A 1 223 ? -32.530 6.647 45.782 1.00 49.41 223 ASP A N 1
ATOM 1743 C CA . ASP A 1 223 ? -31.155 6.382 45.290 1.00 49.41 223 ASP A CA 1
ATOM 1744 C C . ASP A 1 223 ? -30.166 7.546 45.553 1.00 49.41 223 ASP A C 1
ATOM 1746 O O . ASP A 1 223 ? -29.023 7.519 45.108 1.00 49.41 223 ASP A O 1
ATOM 1750 N N . SER A 1 224 ? -30.563 8.585 46.298 1.00 57.03 224 SER A N 1
ATOM 1751 C CA . SER A 1 224 ? -29.802 9.850 46.373 1.00 57.03 224 SER A CA 1
ATOM 1752 C C . SER A 1 224 ? -28.673 9.907 47.419 1.00 57.03 224 SER A C 1
ATOM 1754 O O . SER A 1 224 ? -27.912 10.875 47.422 1.00 57.03 224 SER A O 1
ATOM 1756 N N . GLU A 1 225 ? -28.547 8.943 48.335 1.00 54.53 225 GLU A N 1
ATOM 1757 C CA . GLU A 1 225 ? -27.632 9.094 49.485 1.00 54.53 225 GLU A CA 1
ATOM 1758 C C . GLU A 1 225 ? -26.201 8.589 49.205 1.00 54.53 225 GLU A C 1
ATOM 1760 O O . GLU A 1 225 ? -25.229 9.167 49.696 1.00 54.53 225 GLU A O 1
ATOM 1765 N N . ALA A 1 226 ? -26.037 7.584 48.334 1.00 56.38 226 ALA A N 1
ATOM 1766 C CA . ALA A 1 226 ? -24.718 7.090 47.912 1.00 56.38 226 ALA A CA 1
ATOM 1767 C C . ALA A 1 226 ? -23.954 8.097 47.024 1.00 56.38 226 ALA A C 1
ATOM 1769 O O . ALA A 1 226 ? -22.717 8.123 46.999 1.00 56.38 226 ALA A O 1
ATOM 1770 N N . ASP A 1 227 ? -24.692 8.956 46.320 1.00 63.28 227 ASP A N 1
ATOM 1771 C CA . ASP A 1 227 ? -24.131 9.897 45.351 1.00 63.28 227 ASP A CA 1
ATOM 1772 C C . ASP A 1 227 ? -23.422 11.078 46.041 1.00 63.28 227 ASP A C 1
ATOM 1774 O O . ASP A 1 227 ? -22.368 11.536 45.596 1.00 63.28 227 ASP A O 1
ATOM 1778 N N . PHE A 1 228 ? -23.909 11.503 47.214 1.00 74.88 228 PHE A N 1
ATOM 1779 C CA . PHE A 1 228 ? -23.298 12.602 47.966 1.00 74.88 228 PHE A CA 1
ATOM 1780 C C . PHE A 1 228 ? -21.929 12.230 48.550 1.00 74.88 228 PHE A C 1
ATOM 1782 O O . PHE A 1 228 ? -20.987 13.020 48.482 1.00 74.88 228 PHE A O 1
ATOM 1789 N N . GLN A 1 229 ? -21.780 11.014 49.089 1.00 72.44 229 GLN A N 1
ATOM 1790 C CA . GLN A 1 229 ? -20.484 10.549 49.601 1.00 72.44 229 GLN A CA 1
ATOM 1791 C C . GLN A 1 229 ? -19.462 10.394 48.475 1.00 72.44 229 GLN A C 1
ATOM 1793 O O . GLN A 1 229 ? -18.300 10.767 48.639 1.00 72.44 229 GLN A O 1
ATOM 1798 N N . THR A 1 230 ? -19.900 9.917 47.310 1.00 71.94 230 THR A N 1
ATOM 1799 C CA . THR A 1 230 ? -19.025 9.754 46.148 1.00 71.94 230 THR A CA 1
ATOM 1800 C C . THR A 1 230 ? -18.599 11.117 45.597 1.00 71.94 230 THR A C 1
ATOM 1802 O O . THR A 1 230 ? -17.417 11.311 45.317 1.00 71.94 230 THR A O 1
ATOM 1805 N N . GLN A 1 231 ? -19.505 12.099 45.533 1.00 74.69 231 GLN A N 1
ATOM 1806 C CA . GLN A 1 231 ? -19.161 13.476 45.165 1.00 74.69 231 GLN A CA 1
ATOM 1807 C C . GLN A 1 231 ? -18.219 14.138 46.174 1.00 74.69 231 GLN A C 1
ATOM 1809 O O . GLN A 1 231 ? -17.248 14.769 45.764 1.00 74.69 231 GLN A O 1
ATOM 1814 N N . ALA A 1 232 ? -18.444 13.963 47.479 1.00 76.62 232 ALA A N 1
ATOM 1815 C CA . ALA A 1 232 ? -17.577 14.527 48.512 1.00 76.62 232 ALA A CA 1
ATOM 1816 C C . ALA A 1 232 ? -16.154 13.943 48.455 1.00 76.62 232 ALA A C 1
ATOM 1818 O O . ALA A 1 232 ? -15.179 14.692 48.523 1.00 76.62 232 ALA A O 1
ATOM 1819 N N . ILE A 1 233 ? -16.024 12.624 48.265 1.00 73.50 233 ILE A N 1
ATOM 1820 C CA . ILE A 1 233 ? -14.721 11.965 48.093 1.00 73.50 233 ILE A CA 1
ATOM 1821 C C . ILE A 1 233 ? -14.037 12.472 46.822 1.00 73.50 233 ILE A C 1
ATOM 1823 O O . ILE A 1 233 ? -12.871 12.858 46.875 1.00 73.50 233 ILE A O 1
ATOM 1827 N N . ARG A 1 234 ? -14.762 12.543 45.700 1.00 76.81 234 ARG A N 1
ATOM 1828 C CA . ARG A 1 234 ? -14.231 13.032 44.420 1.00 76.81 234 ARG A CA 1
ATOM 1829 C C . ARG A 1 234 ? -13.716 14.465 44.534 1.00 76.81 234 ARG A C 1
ATOM 1831 O O . ARG A 1 234 ? -12.615 14.750 44.090 1.00 76.81 234 ARG A O 1
ATOM 1838 N N . HIS A 1 235 ? -14.445 15.330 45.235 1.00 81.06 235 HIS A N 1
ATOM 1839 C CA . HIS A 1 235 ? -14.069 16.730 45.415 1.00 81.06 235 HIS A CA 1
ATOM 1840 C C . HIS A 1 235 ? -12.828 16.920 46.305 1.00 81.06 235 HIS A C 1
ATOM 1842 O O . HIS A 1 235 ? -12.065 17.868 46.106 1.00 81.06 235 HIS A O 1
ATOM 1848 N N . VAL A 1 236 ? -12.616 16.040 47.290 1.00 77.81 236 VAL A N 1
ATOM 1849 C CA . VAL A 1 236 ? -11.394 16.030 48.112 1.00 77.81 236 VAL A CA 1
ATOM 1850 C C . VAL A 1 236 ? -10.217 15.466 47.317 1.00 77.81 236 VAL A C 1
ATOM 1852 O O . VAL A 1 236 ? -9.131 16.038 47.366 1.00 77.81 236 VAL A O 1
ATOM 1855 N N . VAL A 1 237 ? -10.433 14.395 46.547 1.00 78.00 237 VAL A N 1
ATOM 1856 C CA . VAL A 1 237 ? -9.411 13.823 45.660 1.00 78.00 237 VAL A CA 1
ATOM 1857 C C . VAL A 1 237 ? -8.986 14.852 44.615 1.00 78.00 237 VAL A C 1
ATOM 1859 O O . VAL A 1 237 ? -7.806 15.158 44.537 1.00 78.00 237 VAL A O 1
ATOM 1862 N N . ASP A 1 238 ? -9.912 15.478 43.895 1.00 78.19 238 ASP A N 1
ATOM 1863 C CA . ASP A 1 238 ? -9.586 16.459 42.852 1.00 78.19 238 ASP A CA 1
ATOM 1864 C C . ASP A 1 238 ? -8.860 17.696 43.406 1.00 78.19 238 ASP A C 1
ATOM 1866 O O . ASP A 1 238 ? -8.037 18.297 42.715 1.00 78.19 238 ASP A O 1
ATOM 1870 N N . ARG A 1 239 ? -9.121 18.072 44.668 1.00 85.69 239 ARG A N 1
ATOM 1871 C CA . ARG A 1 239 ? -8.453 19.209 45.318 1.00 85.69 239 ARG A CA 1
ATOM 1872 C C . ARG A 1 239 ? -7.040 18.879 45.796 1.00 85.69 239 ARG A C 1
ATOM 1874 O O . ARG A 1 239 ? -6.147 19.708 45.655 1.00 85.69 239 ARG A O 1
ATOM 1881 N N . GLU A 1 240 ? -6.845 17.706 46.395 1.00 77.56 240 GLU A N 1
ATOM 1882 C CA . GLU A 1 240 ? -5.587 17.342 47.065 1.00 77.56 240 GLU A CA 1
ATOM 1883 C C . GLU A 1 240 ? -4.648 16.509 46.173 1.00 77.56 240 GLU A C 1
ATOM 1885 O O . GLU A 1 240 ? -3.439 16.474 46.395 1.00 77.56 240 GLU A O 1
ATOM 1890 N N . LEU A 1 241 ? -5.160 15.838 45.136 1.00 78.12 241 LEU A N 1
ATOM 1891 C CA . LEU A 1 241 ? -4.347 15.018 44.236 1.00 78.12 241 LEU A CA 1
ATOM 1892 C C . LEU A 1 241 ? -3.318 15.857 43.454 1.00 78.12 241 LEU A C 1
ATOM 1894 O O . LEU A 1 241 ? -2.155 15.461 43.443 1.00 78.12 241 LEU A O 1
ATOM 1898 N N . PRO A 1 242 ? -3.646 17.026 42.861 1.00 79.56 242 PRO A N 1
ATOM 1899 C CA . PRO A 1 242 ? -2.671 17.806 42.093 1.00 79.56 242 PRO A CA 1
ATOM 1900 C C . PRO A 1 242 ? -1.499 18.332 42.930 1.00 79.56 242 PRO A C 1
ATOM 1902 O O . PRO A 1 242 ? -0.413 18.543 42.395 1.00 79.56 242 PRO A O 1
ATOM 1905 N N . THR A 1 243 ? -1.695 18.541 44.236 1.00 76.88 243 THR A N 1
ATOM 1906 C CA . THR A 1 243 ? -0.646 19.011 45.153 1.00 76.88 243 THR A CA 1
ATOM 1907 C C . THR A 1 243 ? 0.199 17.860 45.696 1.00 76.88 243 THR A C 1
ATOM 1909 O O . THR A 1 243 ? 1.412 18.008 45.846 1.00 76.88 243 THR A O 1
ATOM 1912 N N . LEU A 1 244 ? -0.410 16.698 45.952 1.00 73.31 244 LEU A N 1
ATOM 1913 C CA . LEU A 1 244 ? 0.283 15.523 46.487 1.00 73.31 244 LEU A CA 1
ATOM 1914 C C . LEU A 1 244 ? 1.011 14.708 45.409 1.00 73.31 244 LEU A C 1
ATOM 1916 O O . LEU A 1 244 ? 2.041 14.099 45.698 1.00 73.31 244 LEU A O 1
ATOM 1920 N N . LEU A 1 245 ? 0.513 14.702 44.171 1.00 76.81 245 LEU A N 1
ATOM 1921 C CA . LEU A 1 245 ? 1.011 13.846 43.092 1.00 76.81 245 LEU A CA 1
ATOM 1922 C C . LEU A 1 245 ? 2.440 14.200 42.633 1.00 76.81 245 LEU A C 1
ATOM 1924 O O . LEU A 1 245 ? 3.244 13.275 42.523 1.00 76.81 245 LEU A O 1
ATOM 1928 N N . PRO A 1 246 ? 2.842 15.478 42.467 1.00 73.88 246 PRO A N 1
ATOM 1929 C CA . PRO A 1 246 ? 4.233 15.826 42.166 1.00 73.88 246 PRO A CA 1
ATOM 1930 C C . PRO A 1 246 ? 5.204 15.392 43.274 1.00 73.88 246 PRO A C 1
ATOM 1932 O O . PRO A 1 246 ? 6.286 14.875 42.989 1.00 73.88 246 PRO A O 1
ATOM 1935 N N . ALA A 1 247 ? 4.810 15.542 44.543 1.00 70.12 247 ALA A N 1
ATOM 1936 C CA . ALA A 1 247 ? 5.630 15.149 45.688 1.00 70.12 247 ALA A CA 1
ATOM 1937 C C . ALA A 1 247 ? 5.753 13.620 45.805 1.00 70.12 247 ALA A C 1
ATOM 1939 O O . ALA A 1 247 ? 6.850 13.099 46.016 1.00 70.12 247 ALA A O 1
ATOM 1940 N N . ALA A 1 248 ? 4.647 12.896 45.606 1.00 69.00 248 ALA A N 1
ATOM 1941 C CA . ALA A 1 248 ? 4.627 11.438 45.599 1.00 69.00 248 ALA A CA 1
ATOM 1942 C C . ALA A 1 248 ? 5.441 10.864 44.429 1.00 69.00 248 ALA A C 1
ATOM 1944 O O . ALA A 1 248 ? 6.252 9.966 44.641 1.00 69.00 248 ALA A O 1
ATOM 1945 N N . LEU A 1 249 ? 5.299 11.416 43.218 1.00 70.50 249 LEU A N 1
ATOM 1946 C CA . LEU A 1 249 ? 6.110 11.019 42.065 1.00 70.50 249 LEU A CA 1
ATOM 1947 C C . LEU A 1 249 ? 7.598 11.249 42.332 1.00 70.50 249 LEU A C 1
ATOM 1949 O O . LEU A 1 249 ? 8.389 10.336 42.132 1.00 70.50 249 LEU A O 1
ATOM 1953 N N . THR A 1 250 ? 7.988 12.410 42.859 1.00 72.06 250 THR A N 1
ATOM 1954 C CA . THR A 1 250 ? 9.404 12.707 43.148 1.00 72.06 250 THR A CA 1
ATOM 1955 C C . THR A 1 250 ? 9.997 11.744 44.185 1.00 72.06 250 THR A C 1
ATOM 1957 O O . THR A 1 250 ? 11.160 11.364 44.079 1.00 72.06 250 THR A O 1
ATOM 1960 N N . ALA A 1 251 ? 9.199 11.300 45.162 1.00 70.38 251 ALA A N 1
ATOM 1961 C CA . ALA A 1 251 ? 9.635 10.337 46.172 1.00 70.38 251 ALA A CA 1
ATOM 1962 C C . ALA A 1 251 ? 9.718 8.892 45.644 1.00 70.38 251 ALA A C 1
ATOM 1964 O O . ALA A 1 251 ? 10.575 8.125 46.081 1.00 70.38 251 ALA A O 1
ATOM 1965 N N . VAL A 1 252 ? 8.830 8.506 44.722 1.00 66.19 252 VAL A N 1
ATOM 1966 C CA . VAL A 1 252 ? 8.679 7.113 44.268 1.00 66.19 252 VAL A CA 1
ATOM 1967 C C . VAL A 1 252 ? 9.488 6.822 43.003 1.00 66.19 252 VAL A C 1
ATOM 1969 O O . VAL A 1 252 ? 10.050 5.730 42.892 1.00 66.19 252 VAL A O 1
ATOM 1972 N N . LEU A 1 253 ? 9.617 7.787 42.086 1.00 69.06 253 LEU A N 1
ATOM 1973 C CA . LEU A 1 253 ? 10.337 7.642 40.814 1.00 69.06 253 LEU A CA 1
ATOM 1974 C C . LEU A 1 253 ? 11.753 7.058 40.985 1.00 69.06 253 LEU A C 1
ATOM 1976 O O . LEU A 1 253 ? 12.052 6.079 40.301 1.00 69.06 253 LEU A O 1
ATOM 1980 N N . PRO A 1 254 ? 12.604 7.526 41.923 1.00 72.50 254 PRO A N 1
ATOM 1981 C CA . PRO A 1 254 ? 13.945 6.963 42.088 1.00 72.50 254 PRO A CA 1
ATOM 1982 C C . PRO A 1 254 ? 13.941 5.475 42.459 1.00 72.50 254 PRO A C 1
ATOM 1984 O O . PRO A 1 254 ? 14.836 4.743 42.058 1.00 72.50 254 PRO A O 1
ATOM 1987 N N . SER A 1 255 ? 12.929 5.013 43.202 1.00 62.06 255 SER A N 1
ATOM 1988 C CA . SER A 1 255 ? 12.818 3.608 43.619 1.00 62.06 255 SER A CA 1
ATOM 1989 C C . SER A 1 255 ? 12.282 2.682 42.525 1.00 62.06 255 SER A C 1
ATOM 1991 O O . SER A 1 255 ? 12.613 1.501 42.517 1.00 62.06 255 SER A O 1
ATOM 1993 N N . VAL A 1 256 ? 11.475 3.211 41.599 1.00 61.28 256 VAL A N 1
ATOM 1994 C CA . VAL A 1 256 ? 10.904 2.451 40.473 1.00 61.28 256 VAL A CA 1
ATOM 1995 C C . VAL A 1 256 ? 11.898 2.367 39.313 1.00 61.28 256 VAL A C 1
ATOM 1997 O O . VAL A 1 256 ? 11.981 1.339 38.651 1.00 61.28 256 VAL A O 1
ATOM 2000 N N . PHE A 1 257 ? 12.694 3.420 39.106 1.00 60.81 257 PHE A N 1
ATOM 2001 C CA . PHE A 1 257 ? 13.724 3.482 38.066 1.00 60.81 257 PHE A CA 1
ATOM 2002 C C . PHE A 1 257 ? 15.109 3.011 38.525 1.00 60.81 257 PHE A C 1
ATOM 2004 O O . PHE A 1 257 ? 16.029 2.939 37.709 1.00 60.81 257 PHE A O 1
ATOM 2011 N N . ALA A 1 258 ? 15.273 2.650 39.801 1.00 56.66 258 ALA A N 1
ATOM 2012 C CA . ALA A 1 258 ? 16.444 1.919 40.266 1.00 56.66 258 ALA A CA 1
ATOM 2013 C C . ALA A 1 258 ? 16.422 0.512 39.653 1.00 56.66 258 ALA A C 1
ATOM 2015 O O . ALA A 1 258 ? 15.887 -0.437 40.223 1.00 56.66 258 ALA A O 1
ATOM 2016 N N . ALA A 1 259 ? 16.983 0.394 38.450 1.00 47.69 259 ALA A N 1
ATOM 2017 C CA . ALA A 1 259 ? 17.201 -0.885 37.803 1.00 47.69 259 ALA A CA 1
ATOM 2018 C C . ALA A 1 259 ? 17.978 -1.814 38.759 1.00 47.69 259 ALA A C 1
ATOM 2020 O O . ALA A 1 259 ? 18.940 -1.365 39.392 1.00 47.69 259 ALA A O 1
ATOM 2021 N N . PRO A 1 260 ? 17.620 -3.106 38.863 1.00 48.28 260 PRO A N 1
ATOM 2022 C CA . PRO A 1 260 ? 18.449 -4.094 39.538 1.00 48.28 260 PRO A CA 1
ATOM 2023 C C . PRO A 1 260 ? 19.682 -4.356 38.660 1.00 48.28 260 PRO A C 1
ATOM 2025 O O . PRO A 1 260 ? 19.732 -5.301 37.879 1.00 48.28 260 PRO A O 1
ATOM 2028 N N . GLY A 1 261 ? 20.650 -3.444 38.731 1.00 53.50 261 GLY A N 1
ATOM 2029 C CA . GLY A 1 261 ? 21.897 -3.474 37.979 1.00 53.50 261 GLY A CA 1
ATOM 2030 C C . GLY A 1 261 ? 23.099 -3.642 38.910 1.00 53.50 261 GLY A C 1
ATOM 2031 O O . GLY A 1 261 ? 23.130 -3.032 39.982 1.00 53.50 261 GLY A O 1
ATOM 2032 N N . PRO A 1 262 ? 24.087 -4.471 38.533 1.00 51.12 262 PRO A N 1
ATOM 2033 C CA . PRO A 1 262 ? 25.244 -4.761 39.359 1.00 51.12 262 PRO A CA 1
ATOM 2034 C C . PRO A 1 262 ? 26.156 -3.536 39.425 1.00 51.12 262 PRO A C 1
ATOM 2036 O O . PRO A 1 262 ? 26.417 -2.874 38.427 1.00 51.12 262 PRO A O 1
ATOM 2039 N N . HIS A 1 263 ? 26.632 -3.271 40.634 1.00 49.34 263 HIS A N 1
ATOM 2040 C CA . HIS A 1 263 ? 27.642 -2.294 41.024 1.00 49.34 263 HIS A CA 1
ATOM 2041 C C . HIS A 1 263 ? 28.602 -1.873 39.891 1.00 49.34 263 HIS A C 1
ATOM 2043 O O . HIS A 1 263 ? 29.585 -2.555 39.613 1.00 49.34 263 HIS A O 1
ATOM 2049 N N . THR A 1 264 ? 28.376 -0.701 39.299 1.00 48.56 264 THR A N 1
ATOM 2050 C CA . THR A 1 264 ? 29.446 0.076 38.664 1.00 48.56 264 THR A CA 1
ATOM 2051 C C . THR A 1 264 ? 29.368 1.505 39.167 1.00 48.56 264 THR A C 1
ATOM 2053 O O . THR A 1 264 ? 28.337 2.167 39.086 1.00 48.56 264 THR A O 1
ATOM 2056 N N . ASN A 1 265 ? 30.474 1.903 39.778 1.00 52.94 265 ASN A N 1
ATOM 2057 C CA . ASN A 1 265 ? 30.634 3.058 40.636 1.00 52.94 265 ASN A CA 1
ATOM 2058 C C . ASN A 1 265 ? 30.394 4.403 39.939 1.00 52.94 265 ASN A C 1
ATOM 2060 O O . ASN A 1 265 ? 30.797 4.606 38.799 1.00 52.94 265 ASN A O 1
ATOM 2064 N N . SER A 1 266 ? 29.914 5.340 40.758 1.00 53.12 266 SER A N 1
ATOM 2065 C CA . SER A 1 266 ? 30.387 6.725 40.823 1.00 53.12 266 SER A CA 1
ATOM 2066 C C . SER A 1 266 ? 30.163 7.594 39.587 1.00 53.12 266 SER A C 1
ATOM 2068 O O . SER A 1 266 ? 31.095 7.914 38.854 1.00 53.12 266 SER A O 1
ATOM 2070 N N . PHE A 1 267 ? 28.942 8.112 39.471 1.00 45.75 267 PHE A N 1
ATOM 2071 C CA . PHE A 1 267 ? 28.772 9.507 39.081 1.00 45.75 267 PHE A CA 1
ATOM 2072 C C . PHE A 1 267 ? 28.422 10.309 40.334 1.00 45.75 267 PHE A C 1
ATOM 2074 O O . PHE A 1 267 ? 27.294 10.271 40.822 1.00 45.75 267 PHE A O 1
ATOM 2081 N N . ASP A 1 268 ? 29.441 10.985 40.867 1.00 53.72 268 ASP A N 1
ATOM 2082 C CA . ASP A 1 268 ? 29.286 12.112 41.779 1.00 53.72 268 ASP A CA 1
ATOM 2083 C C . ASP A 1 268 ? 28.438 13.161 41.058 1.00 53.72 268 ASP A C 1
ATOM 2085 O O . ASP A 1 268 ? 28.825 13.730 40.035 1.00 53.72 268 ASP A O 1
ATOM 2089 N N . SER A 1 269 ? 27.231 13.380 41.549 1.00 50.56 269 SER A N 1
ATOM 2090 C CA . SER A 1 269 ? 26.436 14.544 41.200 1.00 50.56 269 SER A CA 1
ATOM 2091 C C . SER A 1 269 ? 25.826 15.025 42.493 1.00 50.56 269 SER A C 1
ATOM 2093 O O . SER A 1 269 ? 25.023 14.321 43.105 1.00 50.56 269 SER A O 1
ATOM 2095 N N . ASP A 1 270 ? 26.320 16.188 42.912 1.00 48.72 270 ASP A N 1
ATOM 2096 C CA . ASP A 1 270 ? 25.911 16.967 44.069 1.00 48.72 270 ASP A CA 1
ATOM 2097 C C . ASP A 1 270 ? 24.449 16.711 44.425 1.00 48.72 270 ASP A C 1
ATOM 2099 O O . ASP A 1 270 ? 23.519 17.168 43.756 1.00 48.72 270 ASP A O 1
ATOM 2103 N N . ALA A 1 271 ? 24.267 15.921 45.483 1.00 47.88 271 ALA A N 1
ATOM 2104 C CA . ALA A 1 271 ? 22.970 15.579 46.018 1.00 47.88 271 ALA A CA 1
ATOM 2105 C C . ALA A 1 271 ? 22.303 16.869 46.494 1.00 47.88 271 ALA A C 1
ATOM 2107 O O . ALA A 1 271 ? 22.566 17.364 47.592 1.00 47.88 271 ALA A O 1
ATOM 2108 N N . SER A 1 272 ? 21.427 17.408 45.646 1.00 46.91 272 SER A N 1
ATOM 2109 C CA . SER A 1 272 ? 20.486 18.443 46.025 1.00 46.91 272 SER A CA 1
ATOM 2110 C C . SER A 1 272 ? 19.784 17.978 47.291 1.00 46.91 272 SER A C 1
ATOM 2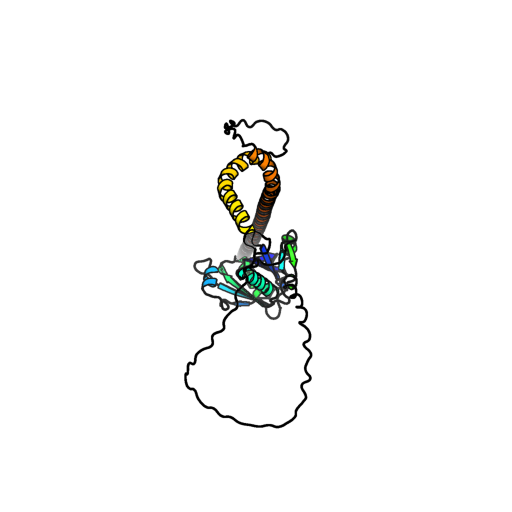112 O O . SER A 1 272 ? 19.152 16.918 47.315 1.00 46.91 272 SER A O 1
ATOM 2114 N N . THR A 1 273 ? 19.934 18.760 48.351 1.00 51.12 273 THR A N 1
ATOM 2115 C CA . THR A 1 273 ? 19.280 18.591 49.640 1.00 51.12 273 THR A CA 1
ATOM 2116 C C . THR A 1 273 ? 17.775 18.686 49.417 1.00 51.12 273 THR A C 1
ATOM 2118 O O . THR A 1 273 ? 17.173 19.749 49.558 1.00 51.12 273 THR A O 1
ATOM 2121 N N . PHE A 1 274 ? 17.148 17.584 49.004 1.00 52.47 274 PHE A N 1
ATOM 2122 C CA . PHE A 1 274 ? 15.701 17.528 48.919 1.00 52.47 274 PHE A CA 1
ATOM 2123 C C . PHE A 1 274 ? 15.173 17.764 50.335 1.00 52.47 274 PHE A C 1
ATOM 2125 O O . PHE A 1 274 ? 15.607 17.080 51.272 1.00 52.47 274 PHE A O 1
ATOM 2132 N N . PRO A 1 275 ? 14.290 18.758 50.534 1.00 57.69 275 PRO A N 1
ATOM 2133 C CA . PRO A 1 275 ? 13.717 19.010 51.839 1.00 57.69 275 PRO A CA 1
ATOM 2134 C C . PRO A 1 275 ? 13.049 17.721 52.306 1.00 57.69 275 PRO A C 1
ATOM 2136 O O . PRO A 1 275 ? 12.199 17.156 51.619 1.00 57.69 275 PRO A O 1
ATOM 2139 N N . LYS A 1 276 ? 13.492 17.232 53.466 1.00 55.00 276 LYS A N 1
ATOM 2140 C CA . LYS A 1 276 ? 12.976 16.029 54.118 1.00 55.00 276 LYS A CA 1
ATOM 2141 C C . LYS A 1 276 ? 11.504 16.286 54.449 1.00 55.00 276 LYS A C 1
ATOM 2143 O O . LYS A 1 276 ? 11.189 16.827 55.507 1.00 55.00 276 LYS A O 1
ATOM 2148 N N . MET A 1 277 ? 10.604 15.982 53.518 1.00 56.62 277 MET A N 1
ATOM 2149 C CA . MET A 1 277 ? 9.173 16.144 53.739 1.00 56.62 277 MET A CA 1
ATOM 2150 C C . MET A 1 277 ? 8.752 15.125 54.792 1.00 56.62 277 MET A C 1
ATOM 2152 O O . MET A 1 277 ? 8.758 13.917 54.557 1.00 56.62 277 MET A O 1
ATOM 2156 N N . GLN A 1 278 ? 8.439 15.618 55.989 1.00 70.12 278 GLN A N 1
ATOM 2157 C CA . GLN A 1 278 ? 7.862 14.799 57.041 1.00 70.12 278 GLN A CA 1
ATOM 2158 C C . GLN A 1 278 ? 6.415 14.504 56.653 1.00 70.12 278 GLN A C 1
ATOM 2160 O O . GLN A 1 278 ? 5.528 15.340 56.809 1.00 70.12 278 GLN A O 1
ATOM 2165 N N . LEU A 1 279 ? 6.193 13.317 56.094 1.00 67.94 279 LEU A N 1
ATOM 2166 C CA . LEU A 1 279 ? 4.855 12.787 55.882 1.00 67.94 279 LEU A CA 1
ATOM 2167 C C . LEU A 1 279 ? 4.136 12.712 57.232 1.00 67.94 279 LEU A C 1
ATOM 2169 O O . LEU A 1 279 ? 4.684 12.216 58.217 1.00 67.94 279 LEU A O 1
ATOM 2173 N N . THR A 1 280 ? 2.896 13.189 57.278 1.00 79.56 280 THR A N 1
ATOM 2174 C CA . THR A 1 280 ? 2.023 12.954 58.430 1.00 79.56 280 THR A CA 1
ATOM 2175 C C . THR A 1 280 ? 1.810 11.446 58.605 1.00 79.56 280 THR A C 1
ATOM 2177 O O . THR A 1 280 ? 1.883 10.687 57.637 1.00 79.56 280 THR A O 1
ATOM 2180 N N . ALA A 1 281 ? 1.518 10.984 59.826 1.00 75.94 281 ALA A N 1
ATOM 2181 C CA . ALA A 1 281 ? 1.281 9.558 60.094 1.00 75.94 281 ALA A CA 1
ATOM 2182 C C . ALA A 1 281 ? 0.189 8.954 59.184 1.00 75.94 281 ALA A C 1
ATOM 2184 O O . ALA A 1 281 ? 0.295 7.804 58.763 1.00 75.94 281 ALA A O 1
ATOM 2185 N N . ALA A 1 282 ? -0.816 9.757 58.815 1.00 71.12 282 ALA A N 1
ATOM 2186 C CA . ALA A 1 282 ? -1.836 9.384 57.838 1.00 71.12 282 ALA A CA 1
ATOM 2187 C C . ALA A 1 282 ? -1.260 9.207 56.420 1.00 71.12 282 ALA A C 1
ATOM 2189 O O . ALA A 1 282 ? -1.552 8.211 55.763 1.00 71.12 282 ALA A O 1
ATOM 2190 N N . GLY A 1 283 ? -0.395 10.122 55.966 1.00 73.12 283 GLY A N 1
ATOM 2191 C CA . GLY A 1 283 ? 0.297 9.997 54.680 1.00 73.12 283 GLY A CA 1
ATOM 2192 C C . GLY A 1 283 ? 1.198 8.760 54.619 1.00 73.12 283 GLY A C 1
ATOM 2193 O O . GLY A 1 283 ? 1.180 8.035 53.628 1.00 73.12 283 GLY A O 1
ATOM 2194 N N . ALA A 1 284 ? 1.913 8.456 55.706 1.00 76.38 284 ALA A N 1
ATOM 2195 C CA . ALA A 1 284 ? 2.751 7.260 55.796 1.00 76.38 284 ALA A CA 1
ATOM 2196 C C . ALA A 1 284 ? 1.942 5.953 55.682 1.00 76.38 284 ALA A C 1
ATOM 2198 O O . ALA A 1 284 ? 2.407 5.001 55.056 1.00 76.38 284 ALA A O 1
ATOM 2199 N N . ALA A 1 285 ? 0.724 5.912 56.232 1.00 79.25 285 ALA A N 1
ATOM 2200 C CA . ALA A 1 285 ? -0.164 4.753 56.134 1.00 79.25 285 ALA A CA 1
ATOM 2201 C C . ALA A 1 285 ? -0.805 4.589 54.740 1.00 79.25 285 ALA A C 1
ATOM 2203 O O . ALA A 1 285 ? -1.111 3.468 54.336 1.00 79.25 285 ALA A O 1
ATOM 2204 N N . LEU A 1 286 ? -0.988 5.683 53.992 1.00 80.25 286 LEU A N 1
ATOM 2205 C CA . LEU A 1 286 ? -1.596 5.670 52.655 1.00 80.25 286 LEU A CA 1
ATOM 2206 C C . LEU A 1 286 ? -0.621 5.249 51.547 1.00 80.25 286 LEU A C 1
ATOM 2208 O O . LEU A 1 286 ? -1.045 4.666 50.550 1.00 80.25 286 LEU A O 1
ATOM 2212 N N . ILE A 1 287 ? 0.680 5.505 51.720 1.00 79.94 287 ILE A N 1
ATOM 2213 C CA . ILE A 1 287 ? 1.709 5.210 50.709 1.00 79.94 287 ILE A CA 1
ATOM 2214 C C . ILE A 1 287 ? 1.723 3.737 50.270 1.00 79.94 287 ILE A C 1
ATOM 2216 O O . ILE A 1 287 ? 1.705 3.504 49.062 1.00 79.94 287 ILE A O 1
ATOM 2220 N N . PRO A 1 288 ? 1.714 2.728 51.167 1.00 82.00 288 PRO A N 1
ATOM 2221 C CA . PRO A 1 288 ? 1.689 1.327 50.746 1.00 82.00 288 PRO A CA 1
ATOM 2222 C C . PRO A 1 288 ? 0.470 0.989 49.883 1.00 82.00 288 PRO A C 1
ATOM 2224 O O . PRO A 1 288 ? 0.588 0.255 48.902 1.00 82.00 288 PRO A O 1
ATOM 2227 N N . HIS A 1 289 ? -0.694 1.556 50.213 1.00 80.44 289 HIS A N 1
ATOM 2228 C CA . HIS A 1 289 ? -1.922 1.326 49.458 1.00 80.44 289 HIS A CA 1
ATOM 2229 C C . HIS A 1 289 ? -1.861 1.993 48.076 1.00 80.44 289 HIS A C 1
ATOM 2231 O O . HIS A 1 289 ? -2.120 1.335 47.070 1.00 80.44 289 HIS A O 1
ATOM 2237 N N . LEU A 1 290 ? -1.400 3.248 48.002 1.00 80.75 290 LEU A N 1
ATOM 2238 C CA . LEU A 1 290 ? -1.179 3.954 46.735 1.00 80.75 290 LEU A CA 1
ATOM 2239 C C . LEU A 1 290 ? -0.167 3.231 45.844 1.00 80.75 290 LEU A C 1
ATOM 2241 O O . LEU A 1 290 ? -0.431 3.031 44.664 1.00 80.75 290 LEU A O 1
ATOM 2245 N N . LEU A 1 291 ? 0.959 2.777 46.399 1.00 82.44 291 LEU A N 1
ATOM 2246 C CA . LEU A 1 291 ? 1.968 2.024 45.651 1.00 82.44 291 LEU A CA 1
ATOM 2247 C C . LEU A 1 291 ? 1.424 0.703 45.102 1.00 82.44 291 LEU A C 1
ATOM 2249 O O . LEU A 1 291 ? 1.807 0.303 44.005 1.00 82.44 291 LEU A O 1
ATOM 2253 N N . THR A 1 292 ? 0.525 0.043 45.833 1.00 87.12 292 THR A N 1
ATOM 2254 C CA . THR A 1 292 ? -0.104 -1.208 45.382 1.00 87.12 292 THR A CA 1
ATOM 2255 C C . THR A 1 292 ? -0.969 -0.983 44.138 1.00 87.12 292 THR A C 1
ATOM 2257 O O . THR A 1 292 ? -0.982 -1.832 43.251 1.00 87.12 292 THR A O 1
ATOM 2260 N N . HIS A 1 293 ? -1.635 0.171 44.032 1.00 83.75 293 HIS A N 1
ATOM 2261 C CA . HIS A 1 293 ? -2.464 0.521 42.874 1.00 83.75 293 HIS A CA 1
ATOM 2262 C C . HIS A 1 293 ? -1.685 1.194 41.734 1.00 83.75 293 HIS A C 1
ATOM 2264 O O . HIS A 1 293 ? -1.958 0.920 40.568 1.00 83.75 293 HIS A O 1
ATOM 2270 N N . LEU A 1 294 ? -0.693 2.031 42.046 1.00 83.00 294 LEU A N 1
ATOM 2271 C CA . LEU A 1 294 ? 0.100 2.752 41.046 1.00 83.00 294 LEU A CA 1
ATOM 2272 C C . LEU A 1 294 ? 1.121 1.858 40.345 1.00 83.00 294 LEU A C 1
ATOM 2274 O O . LEU A 1 294 ? 1.393 2.066 39.168 1.00 83.00 294 LEU A O 1
ATOM 2278 N N . ARG A 1 295 ? 1.679 0.852 41.030 1.00 85.12 295 ARG A N 1
ATOM 2279 C CA . ARG A 1 295 ? 2.674 -0.051 40.435 1.00 85.12 295 ARG A CA 1
ATOM 2280 C C . ARG A 1 295 ? 2.185 -0.736 39.152 1.00 85.12 295 ARG A C 1
ATOM 2282 O O . ARG A 1 295 ? 2.886 -0.597 38.154 1.00 85.12 295 ARG A O 1
ATOM 2289 N N . PRO A 1 296 ? 1.033 -1.439 39.124 1.00 84.56 296 PRO A N 1
ATOM 2290 C CA . PRO A 1 296 ? 0.571 -2.080 37.894 1.00 84.56 296 PRO A CA 1
ATOM 2291 C C . PRO A 1 296 ? 0.285 -1.062 36.784 1.00 84.56 296 PRO A C 1
ATOM 2293 O O . PRO A 1 296 ? 0.573 -1.352 35.633 1.00 84.56 296 PRO A O 1
ATOM 2296 N N . GLN A 1 297 ? -0.200 0.141 37.116 1.00 86.69 297 GLN A N 1
ATOM 2297 C CA . GLN A 1 297 ? -0.431 1.200 36.126 1.00 86.69 297 GLN A CA 1
ATOM 2298 C C . GLN A 1 297 ? 0.874 1.746 35.537 1.00 86.69 297 GLN A C 1
ATOM 2300 O O . GLN A 1 297 ? 0.985 1.908 34.329 1.00 86.69 297 GLN A O 1
ATOM 2305 N N . MET A 1 298 ? 1.881 2.013 36.373 1.00 82.31 298 MET A N 1
ATOM 2306 C CA . MET A 1 298 ? 3.193 2.455 35.895 1.00 82.31 298 MET A CA 1
ATOM 2307 C C . MET A 1 298 ? 3.875 1.383 35.049 1.00 82.31 298 MET A C 1
ATOM 2309 O O . MET A 1 298 ? 4.511 1.714 34.053 1.00 82.31 298 MET A O 1
ATOM 2313 N N . GLN A 1 299 ? 3.731 0.115 35.436 1.00 83.50 299 GLN A N 1
ATOM 2314 C CA . GLN A 1 299 ? 4.296 -1.004 34.697 1.00 83.50 299 GLN A CA 1
ATOM 2315 C C . GLN A 1 299 ? 3.617 -1.178 33.335 1.00 83.50 299 GLN A C 1
ATOM 2317 O O . GLN A 1 299 ? 4.305 -1.282 32.332 1.00 83.50 299 GLN A O 1
ATOM 2322 N N . ASP A 1 300 ? 2.291 -1.072 33.279 1.00 88.19 300 ASP A N 1
ATOM 2323 C CA . ASP A 1 300 ? 1.518 -1.059 32.033 1.00 88.19 300 ASP A CA 1
ATOM 2324 C C . ASP A 1 300 ? 1.905 0.121 31.117 1.00 88.19 300 ASP A C 1
ATOM 2326 O O . ASP A 1 300 ? 2.155 -0.077 29.931 1.00 88.19 300 ASP A O 1
ATOM 2330 N N . ILE A 1 301 ? 2.074 1.335 31.658 1.00 83.56 301 ILE A N 1
ATOM 2331 C CA . ILE A 1 301 ? 2.574 2.491 30.887 1.00 83.56 301 ILE A CA 1
ATOM 2332 C C . ILE A 1 301 ? 3.987 2.231 30.348 1.00 83.56 301 ILE A C 1
ATOM 2334 O O . ILE A 1 301 ? 4.283 2.562 29.197 1.00 83.56 301 ILE A O 1
ATOM 2338 N N . GLN A 1 302 ? 4.870 1.653 31.165 1.00 86.88 302 GLN A N 1
ATOM 2339 C CA . GLN A 1 302 ? 6.232 1.322 30.757 1.00 86.88 302 GLN A CA 1
ATOM 2340 C C . GLN A 1 302 ? 6.240 0.259 29.652 1.00 86.88 302 GLN A C 1
ATOM 2342 O O . GLN A 1 302 ? 6.929 0.439 28.648 1.00 86.88 302 GLN A O 1
ATOM 2347 N N . ASP A 1 303 ? 5.457 -0.807 29.805 1.00 86.56 303 ASP A N 1
ATOM 2348 C CA . ASP A 1 303 ? 5.337 -1.884 28.823 1.00 86.56 303 ASP A CA 1
ATOM 2349 C C . ASP A 1 303 ? 4.769 -1.353 27.497 1.00 86.56 303 ASP A C 1
ATOM 2351 O O . ASP A 1 303 ? 5.311 -1.652 26.431 1.00 86.56 303 ASP A O 1
ATOM 2355 N N . ARG A 1 304 ? 3.760 -0.469 27.543 1.00 81.12 304 ARG A N 1
ATOM 2356 C CA . ARG A 1 304 ? 3.229 0.225 26.354 1.00 81.12 304 ARG A CA 1
ATOM 2357 C C . ARG A 1 304 ? 4.274 1.107 25.682 1.00 81.12 304 ARG A C 1
ATOM 2359 O O . ARG A 1 304 ? 4.430 1.045 24.464 1.00 81.12 304 ARG A O 1
ATOM 2366 N N . ALA A 1 305 ? 5.027 1.899 26.445 1.00 82.75 305 ALA A N 1
ATOM 2367 C CA . ALA A 1 305 ? 6.081 2.751 25.894 1.00 82.75 305 ALA A CA 1
ATOM 2368 C C . ALA A 1 305 ? 7.199 1.925 25.228 1.00 82.75 305 ALA A C 1
ATOM 2370 O O . ALA A 1 305 ? 7.672 2.266 24.139 1.00 82.75 305 ALA A O 1
ATOM 2371 N N . LEU A 1 306 ? 7.595 0.807 25.844 1.00 89.06 306 LEU A N 1
ATOM 2372 C CA . LEU A 1 306 ? 8.565 -0.126 25.270 1.00 89.06 306 LEU A CA 1
ATOM 2373 C C . LEU A 1 306 ? 8.019 -0.814 24.012 1.00 89.06 306 LEU A C 1
ATOM 2375 O O . LEU A 1 306 ? 8.737 -0.922 23.020 1.00 89.06 306 LEU A O 1
ATOM 2379 N N . SER A 1 307 ? 6.748 -1.216 24.011 1.00 83.88 307 SER A N 1
ATOM 2380 C CA . SER A 1 307 ? 6.098 -1.785 22.827 1.00 83.88 307 SER A CA 1
ATOM 2381 C C . SER A 1 307 ? 6.057 -0.780 21.677 1.00 83.88 307 SER A C 1
ATOM 2383 O O . SER A 1 307 ? 6.446 -1.106 20.561 1.00 83.88 307 SER A O 1
ATOM 2385 N N . ARG A 1 308 ? 5.675 0.472 21.950 1.00 81.25 308 ARG A N 1
ATOM 2386 C CA . ARG A 1 308 ? 5.598 1.534 20.940 1.00 81.25 308 ARG A CA 1
ATOM 2387 C C . ARG A 1 308 ? 6.953 1.841 20.312 1.00 81.25 308 ARG A C 1
ATOM 2389 O O . ARG A 1 308 ? 7.069 1.919 19.094 1.00 81.25 308 ARG A O 1
ATOM 2396 N N . THR A 1 309 ? 7.986 2.000 21.139 1.00 84.31 309 THR A N 1
ATOM 2397 C CA . THR A 1 309 ? 9.352 2.257 20.650 1.00 84.31 309 THR A CA 1
ATOM 2398 C C . THR A 1 309 ? 9.892 1.084 19.838 1.00 84.31 309 THR A C 1
ATOM 2400 O O . THR A 1 309 ? 10.586 1.294 18.843 1.00 84.31 309 THR A O 1
ATOM 2403 N N . ARG A 1 310 ? 9.533 -0.149 20.211 1.00 86.75 310 ARG A N 1
ATOM 2404 C CA . ARG A 1 310 ? 9.852 -1.345 19.435 1.00 86.75 310 ARG A CA 1
ATOM 2405 C C . ARG A 1 310 ? 9.161 -1.348 18.073 1.00 86.75 310 ARG A C 1
ATOM 2407 O O . ARG A 1 310 ? 9.862 -1.476 17.077 1.00 86.75 310 ARG A O 1
ATOM 2414 N N . THR A 1 311 ? 7.846 -1.142 18.017 1.00 77.00 311 THR A N 1
ATOM 2415 C CA . THR A 1 311 ? 7.101 -1.071 16.750 1.00 77.00 311 THR A CA 1
ATOM 2416 C C . THR A 1 311 ? 7.626 0.053 15.864 1.00 77.00 311 THR A C 1
ATOM 2418 O O . THR A 1 311 ? 7.847 -0.153 14.679 1.00 77.00 311 THR A O 1
ATOM 2421 N N . GLN A 1 312 ? 7.916 1.228 16.430 1.00 83.06 312 GLN A N 1
ATOM 2422 C CA . GLN A 1 312 ? 8.499 2.339 15.677 1.00 83.06 312 GLN A CA 1
ATOM 2423 C C . GLN A 1 312 ? 9.857 1.970 15.069 1.00 83.06 312 GLN A C 1
ATOM 2425 O O . GLN A 1 312 ? 10.132 2.311 13.920 1.00 83.06 312 GLN A O 1
ATOM 2430 N N . ARG A 1 313 ? 10.705 1.264 15.826 1.00 90.38 313 ARG A N 1
ATOM 2431 C CA . ARG A 1 313 ? 11.988 0.769 15.325 1.00 90.38 313 ARG A CA 1
ATOM 2432 C C . ARG A 1 313 ? 11.801 -0.268 14.218 1.00 90.38 313 ARG A C 1
ATOM 2434 O O . ARG A 1 313 ? 12.489 -0.170 13.213 1.00 90.38 313 ARG A O 1
ATOM 2441 N N . GLU A 1 314 ? 10.905 -1.233 14.402 1.00 80.75 314 GLU A N 1
ATOM 2442 C CA . GLU A 1 314 ? 10.617 -2.281 13.413 1.00 80.75 314 GLU A CA 1
ATOM 2443 C C . GLU A 1 314 ? 10.065 -1.674 12.108 1.00 80.75 314 GLU A C 1
ATOM 2445 O O . GLU A 1 314 ? 10.517 -2.038 11.024 1.00 80.75 314 GLU A O 1
ATOM 2450 N N . THR A 1 315 ? 9.182 -0.674 12.197 1.00 80.06 315 THR A N 1
ATOM 2451 C CA . THR A 1 315 ? 8.696 0.086 11.034 1.00 80.06 315 THR A CA 1
ATOM 2452 C C . THR A 1 315 ? 9.823 0.846 10.340 1.00 80.06 315 THR A C 1
ATOM 2454 O O . THR A 1 315 ? 9.960 0.746 9.125 1.00 80.06 315 THR A O 1
ATOM 2457 N N . ALA A 1 316 ? 10.663 1.566 11.090 1.00 84.25 316 ALA A N 1
ATOM 2458 C CA . ALA A 1 316 ? 11.786 2.305 10.512 1.00 84.25 316 ALA A CA 1
ATOM 2459 C C . ALA A 1 316 ? 12.825 1.376 9.858 1.00 84.25 316 ALA A C 1
ATOM 2461 O O . ALA A 1 316 ? 13.423 1.729 8.845 1.00 84.25 316 ALA A O 1
ATOM 2462 N N . GLU A 1 317 ? 13.042 0.185 10.421 1.00 86.31 317 GLU A N 1
ATOM 2463 C CA . GLU A 1 317 ? 13.922 -0.839 9.850 1.00 86.31 317 GLU A CA 1
ATOM 2464 C C . GLU A 1 317 ? 13.358 -1.390 8.534 1.00 86.31 317 GLU A C 1
ATOM 2466 O O . GLU A 1 317 ? 14.100 -1.506 7.561 1.00 86.31 317 GLU A O 1
ATOM 2471 N N . MET A 1 318 ? 12.045 -1.634 8.467 1.00 79.50 318 MET A N 1
ATOM 2472 C CA . MET A 1 318 ? 11.362 -2.048 7.237 1.00 79.50 318 MET A CA 1
ATOM 2473 C C . MET A 1 318 ? 11.417 -0.967 6.148 1.00 79.50 318 MET A C 1
ATOM 2475 O O . MET A 1 318 ? 11.710 -1.280 4.997 1.00 79.50 318 MET A O 1
ATOM 2479 N N . GLU A 1 319 ? 11.164 0.299 6.498 1.00 82.06 319 GLU A N 1
ATOM 2480 C CA . GLU A 1 319 ? 11.268 1.431 5.564 1.00 82.06 319 GLU A CA 1
ATOM 2481 C C . GLU A 1 319 ? 12.699 1.590 5.039 1.00 82.06 319 GLU A C 1
ATOM 2483 O O . GLU A 1 319 ? 12.909 1.777 3.841 1.00 82.06 319 GLU A O 1
ATOM 2488 N N . PHE A 1 320 ? 13.697 1.443 5.914 1.00 91.88 320 PHE A N 1
ATOM 2489 C CA . PHE A 1 320 ? 15.099 1.481 5.516 1.00 91.88 320 PHE A CA 1
ATOM 2490 C C . PHE A 1 320 ? 15.471 0.324 4.577 1.00 91.88 320 PHE A C 1
ATOM 2492 O O . PHE A 1 320 ? 16.183 0.539 3.596 1.00 91.88 320 PHE A O 1
ATOM 2499 N N . GLU A 1 321 ? 15.003 -0.897 4.846 1.00 85.31 321 GLU A N 1
ATOM 2500 C CA . GLU A 1 321 ? 15.243 -2.050 3.971 1.00 85.31 321 GLU A CA 1
ATOM 2501 C C . GLU A 1 321 ? 14.590 -1.858 2.590 1.00 85.31 321 GLU A C 1
ATOM 2503 O O . GLU A 1 321 ? 15.230 -2.119 1.570 1.00 85.31 321 GLU A O 1
ATOM 2508 N N . GLU A 1 322 ? 13.368 -1.316 2.541 1.00 79.56 322 GLU A N 1
ATOM 2509 C CA . GLU A 1 322 ? 12.682 -0.956 1.294 1.00 79.56 322 GLU A CA 1
ATOM 2510 C C . GLU A 1 322 ? 13.465 0.103 0.499 1.00 79.56 322 GLU A C 1
ATOM 2512 O O . GLU A 1 322 ? 13.667 -0.051 -0.709 1.00 79.56 322 GLU A O 1
ATOM 2517 N N . ASP A 1 323 ? 13.978 1.141 1.163 1.00 85.88 323 ASP A N 1
ATOM 2518 C CA . ASP A 1 323 ? 14.817 2.166 0.537 1.00 85.88 323 ASP A CA 1
ATOM 2519 C C . ASP A 1 323 ? 16.123 1.590 -0.021 1.00 85.88 323 ASP A C 1
ATOM 2521 O O . ASP A 1 323 ? 16.541 1.940 -1.131 1.00 85.88 323 ASP A O 1
ATOM 2525 N N . VAL A 1 324 ? 16.765 0.678 0.713 1.00 89.50 324 VAL A N 1
ATOM 2526 C CA . VAL A 1 324 ? 17.975 -0.016 0.254 1.00 89.50 324 VAL A CA 1
ATOM 2527 C C . VAL A 1 324 ? 17.678 -0.862 -0.982 1.00 89.50 324 VAL A C 1
ATOM 2529 O O . VAL A 1 324 ? 18.431 -0.798 -1.958 1.00 89.50 324 VAL A O 1
ATOM 2532 N N . ASP A 1 325 ? 16.582 -1.620 -0.981 1.00 80.88 325 ASP A N 1
ATOM 2533 C CA . ASP A 1 325 ? 16.175 -2.435 -2.126 1.00 80.88 325 ASP A CA 1
ATOM 2534 C C . ASP A 1 325 ? 15.810 -1.575 -3.344 1.00 80.88 325 ASP A C 1
ATOM 2536 O O . ASP A 1 325 ? 16.223 -1.886 -4.467 1.00 80.88 325 ASP A O 1
ATOM 2540 N N . ASN A 1 326 ? 15.127 -0.447 -3.133 1.00 80.62 326 ASN A N 1
ATOM 2541 C CA . ASN A 1 326 ? 14.828 0.529 -4.180 1.00 80.62 326 ASN A CA 1
ATOM 2542 C C . ASN A 1 326 ? 16.113 1.114 -4.783 1.00 80.62 326 ASN A C 1
ATOM 2544 O O . ASN A 1 326 ? 16.276 1.131 -6.005 1.00 80.62 326 ASN A O 1
ATOM 2548 N N . LYS A 1 327 ? 17.070 1.533 -3.945 1.00 88.00 327 LYS A N 1
ATOM 2549 C CA . LYS A 1 327 ? 18.364 2.071 -4.400 1.00 88.00 327 LYS A CA 1
ATOM 2550 C C . LYS A 1 327 ? 19.209 1.029 -5.118 1.00 88.00 327 LYS A C 1
ATOM 2552 O O . LYS A 1 327 ? 19.895 1.342 -6.090 1.00 88.00 327 LYS A O 1
ATOM 2557 N N . LYS A 1 328 ? 19.145 -0.225 -4.677 1.00 89.25 328 LYS A N 1
ATOM 2558 C CA . LYS A 1 328 ? 19.803 -1.346 -5.347 1.00 89.25 328 LYS A CA 1
ATOM 2559 C C . LYS A 1 328 ? 19.201 -1.609 -6.727 1.00 89.25 328 LYS A C 1
ATOM 2561 O O . LYS A 1 328 ? 19.957 -1.854 -7.666 1.00 89.25 328 LYS A O 1
ATOM 2566 N N . ALA A 1 329 ? 17.875 -1.549 -6.860 1.00 81.62 329 ALA A N 1
ATOM 2567 C CA . ALA A 1 329 ? 17.199 -1.678 -8.149 1.00 81.62 329 ALA A CA 1
ATOM 2568 C C . ALA A 1 329 ? 17.571 -0.528 -9.104 1.00 81.62 329 ALA A C 1
ATOM 2570 O O . ALA A 1 329 ? 17.906 -0.785 -10.258 1.00 81.62 329 ALA A O 1
ATOM 2571 N N . GLU A 1 330 ? 17.608 0.712 -8.609 1.00 87.12 330 GLU A N 1
ATOM 2572 C CA . GLU A 1 330 ? 18.054 1.891 -9.368 1.00 87.12 330 GLU A CA 1
ATOM 2573 C C . GLU A 1 330 ? 19.503 1.734 -9.863 1.00 87.12 330 GLU A C 1
ATOM 2575 O O . GLU A 1 330 ? 19.795 1.933 -11.042 1.00 87.12 330 GLU A O 1
ATOM 2580 N N . LEU A 1 331 ? 20.418 1.304 -8.987 1.00 93.25 331 LEU A N 1
ATOM 2581 C CA . LEU A 1 331 ? 21.816 1.075 -9.355 1.00 93.25 331 LEU A CA 1
ATOM 2582 C C . LEU A 1 331 ? 21.964 -0.036 -10.404 1.00 93.25 331 LEU A C 1
ATOM 2584 O O . LEU A 1 331 ? 22.796 0.073 -11.310 1.00 93.25 331 LEU A O 1
ATOM 2588 N N . HIS A 1 332 ? 21.164 -1.098 -10.294 1.00 90.00 332 HIS A N 1
ATOM 2589 C CA . HIS A 1 332 ? 21.136 -2.173 -11.282 1.00 90.00 332 HIS A CA 1
ATOM 2590 C C . HIS A 1 332 ? 20.704 -1.652 -12.655 1.00 90.00 332 HIS A C 1
ATOM 2592 O O . HIS A 1 332 ? 21.373 -1.936 -13.644 1.00 90.00 332 HIS A O 1
ATOM 2598 N N . GLU A 1 333 ? 19.653 -0.833 -12.713 1.00 89.00 333 GLU A N 1
ATOM 2599 C CA . GLU A 1 333 ? 19.176 -0.234 -13.961 1.00 89.00 333 GLU A CA 1
ATOM 2600 C C . GLU A 1 333 ? 20.232 0.680 -14.601 1.00 89.00 333 GLU A C 1
ATOM 2602 O O . GLU A 1 333 ? 20.487 0.590 -15.803 1.00 89.00 333 GLU A O 1
ATOM 2607 N N . ILE A 1 334 ? 20.894 1.530 -13.807 1.00 92.00 334 ILE A N 1
ATOM 2608 C CA . ILE A 1 334 ? 21.994 2.384 -14.287 1.00 92.00 334 ILE A CA 1
ATOM 2609 C C . ILE A 1 334 ? 23.128 1.525 -14.857 1.00 92.00 334 ILE A C 1
ATOM 2611 O O . ILE A 1 334 ? 23.683 1.843 -15.909 1.00 92.00 334 ILE A O 1
ATOM 2615 N N . THR A 1 335 ? 23.451 0.420 -14.183 1.00 94.12 335 THR A N 1
ATOM 2616 C CA . THR A 1 335 ?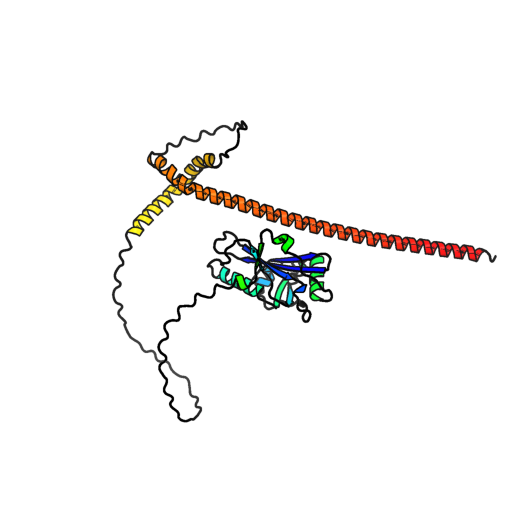 24.502 -0.504 -14.620 1.00 94.12 335 THR A CA 1
ATOM 2617 C C . THR A 1 335 ? 24.129 -1.186 -15.937 1.00 94.12 335 THR A C 1
ATOM 2619 O O . THR A 1 335 ? 24.927 -1.174 -16.872 1.00 94.12 335 THR A O 1
ATOM 2622 N N . GLU A 1 336 ? 22.914 -1.728 -16.055 1.00 93.06 336 GLU A N 1
ATOM 2623 C CA . GLU A 1 336 ? 22.424 -2.348 -17.294 1.00 93.06 336 GLU A CA 1
ATOM 2624 C C . GLU A 1 336 ? 22.380 -1.348 -18.453 1.00 93.06 336 GLU A C 1
ATOM 2626 O O . GLU A 1 336 ? 22.805 -1.663 -19.566 1.00 93.06 336 GLU A O 1
ATOM 2631 N N . ARG A 1 337 ? 21.929 -0.115 -18.194 1.00 93.12 337 ARG A N 1
ATOM 2632 C CA . ARG A 1 337 ? 21.932 0.967 -19.183 1.00 93.12 337 ARG A CA 1
ATOM 2633 C C . ARG A 1 337 ? 23.346 1.285 -19.664 1.00 93.12 337 ARG A C 1
ATOM 2635 O O . ARG A 1 337 ? 23.567 1.355 -20.871 1.00 93.12 337 ARG A O 1
ATOM 2642 N N . GLY A 1 338 ? 24.300 1.407 -18.740 1.00 95.62 338 GLY A N 1
ATOM 2643 C CA . GLY A 1 338 ? 25.706 1.646 -19.063 1.00 95.62 338 GLY A CA 1
ATOM 2644 C C . GLY A 1 338 ? 26.332 0.516 -19.885 1.00 95.62 338 GLY A C 1
ATOM 2645 O O . GLY A 1 338 ? 27.070 0.785 -20.830 1.00 95.62 338 GLY A O 1
ATOM 2646 N N . ILE A 1 339 ? 25.992 -0.744 -19.587 1.00 96.88 339 ILE A N 1
ATOM 2647 C CA . ILE A 1 339 ? 26.432 -1.902 -20.382 1.00 96.88 339 ILE A CA 1
ATOM 2648 C C . ILE A 1 339 ? 25.883 -1.807 -21.810 1.00 96.88 339 ILE A C 1
ATOM 2650 O O . ILE A 1 339 ? 26.658 -1.890 -22.759 1.00 96.88 339 ILE A O 1
ATOM 2654 N N . MET A 1 340 ? 24.581 -1.554 -21.977 1.00 95.19 340 MET A N 1
ATOM 2655 C CA . MET A 1 340 ? 23.969 -1.424 -23.307 1.00 95.19 340 MET A CA 1
ATOM 2656 C C . MET A 1 340 ? 24.554 -0.261 -24.124 1.00 95.19 340 MET A C 1
ATOM 2658 O O . MET A 1 340 ? 24.687 -0.355 -25.346 1.00 95.19 340 MET A O 1
ATOM 2662 N N . GLU A 1 341 ? 24.880 0.861 -23.482 1.00 97.06 341 GLU A N 1
ATOM 2663 C CA . GLU A 1 341 ? 25.540 1.995 -24.138 1.00 97.06 341 GLU A CA 1
ATOM 2664 C C . GLU A 1 341 ? 26.963 1.650 -24.582 1.00 97.06 341 GLU A C 1
ATOM 2666 O O . GLU A 1 341 ? 27.339 1.965 -25.714 1.00 97.06 341 GLU A O 1
ATOM 2671 N N . LEU A 1 342 ? 27.726 0.951 -23.736 1.00 97.69 342 LEU A N 1
ATOM 2672 C CA . LEU A 1 342 ? 29.072 0.495 -24.063 1.00 97.69 342 LEU A CA 1
ATOM 2673 C C . LEU A 1 342 ? 29.062 -0.519 -25.213 1.00 97.69 342 LEU A C 1
ATOM 2675 O O . LEU A 1 342 ? 29.841 -0.378 -26.152 1.00 97.69 342 LEU A O 1
ATOM 2679 N N . GLU A 1 343 ? 28.159 -1.499 -25.185 1.00 97.75 343 GLU A N 1
ATOM 2680 C CA . GLU A 1 343 ? 27.988 -2.473 -26.270 1.00 97.75 343 GLU A CA 1
ATOM 2681 C C . GLU A 1 343 ? 27.658 -1.782 -27.597 1.00 97.75 343 GLU A C 1
ATOM 2683 O O . GLU A 1 343 ? 28.245 -2.104 -28.631 1.00 97.75 343 GLU A O 1
ATOM 2688 N N . ARG A 1 344 ? 26.777 -0.773 -27.571 1.00 97.50 344 ARG A N 1
ATOM 2689 C CA . ARG A 1 344 ? 26.448 0.029 -28.756 1.00 97.50 344 ARG A CA 1
ATOM 2690 C C . ARG A 1 344 ? 27.656 0.815 -29.269 1.00 97.50 344 ARG A C 1
ATOM 2692 O O . ARG A 1 344 ? 27.864 0.875 -30.479 1.00 97.50 344 ARG A O 1
ATOM 2699 N N . ALA A 1 345 ? 28.450 1.405 -28.376 1.00 97.62 345 ALA A N 1
ATOM 2700 C CA . ALA A 1 345 ? 29.660 2.132 -28.751 1.00 97.62 345 ALA A CA 1
ATOM 2701 C C . ALA A 1 345 ? 30.709 1.200 -29.377 1.00 97.62 345 ALA A C 1
ATOM 2703 O O . ALA A 1 345 ? 31.286 1.540 -30.405 1.00 97.62 345 ALA A O 1
ATOM 2704 N N . VAL A 1 346 ? 30.907 0.008 -28.805 1.00 98.00 346 VAL A N 1
ATOM 2705 C CA . VAL A 1 346 ? 31.821 -1.018 -29.337 1.00 98.00 346 VAL A CA 1
ATOM 2706 C C . VAL A 1 346 ? 31.363 -1.524 -30.706 1.00 98.00 346 VAL A C 1
ATOM 2708 O O . VAL A 1 346 ? 32.191 -1.703 -31.598 1.00 98.00 346 VAL A O 1
ATOM 2711 N N . ALA A 1 347 ? 30.058 -1.729 -30.903 1.00 97.81 347 ALA A N 1
ATOM 2712 C CA . ALA A 1 347 ? 29.516 -2.098 -32.209 1.00 97.81 347 ALA A CA 1
ATOM 2713 C C . ALA A 1 347 ? 29.811 -1.011 -33.256 1.00 97.81 347 ALA A C 1
ATOM 2715 O O . ALA A 1 347 ? 30.365 -1.310 -34.309 1.00 97.81 347 ALA A O 1
ATOM 2716 N N . HIS A 1 348 ? 29.550 0.257 -32.921 1.00 97.81 348 HIS A N 1
ATOM 2717 C CA . HIS A 1 348 ? 29.820 1.383 -33.815 1.00 97.81 348 HIS A CA 1
ATOM 2718 C C . HIS A 1 348 ? 31.310 1.519 -34.166 1.00 97.81 348 HIS A C 1
ATOM 2720 O O . HIS A 1 348 ? 31.647 1.748 -35.324 1.00 97.81 348 HIS A O 1
ATOM 2726 N N . THR A 1 349 ? 32.221 1.387 -33.194 1.00 98.00 349 THR A N 1
ATOM 2727 C CA . THR A 1 349 ? 33.665 1.472 -33.474 1.00 98.00 349 THR A CA 1
ATOM 2728 C C . THR A 1 349 ? 34.156 0.293 -34.306 1.00 98.00 349 THR A C 1
ATOM 2730 O O . THR A 1 349 ? 35.007 0.475 -35.172 1.00 98.00 349 THR A O 1
ATOM 2733 N N . THR A 1 350 ? 33.602 -0.901 -34.091 1.00 98.06 350 THR A N 1
ATOM 2734 C CA . THR A 1 350 ? 33.931 -2.090 -34.888 1.00 98.06 350 THR A CA 1
ATOM 2735 C C . THR A 1 350 ? 33.467 -1.934 -36.336 1.00 98.06 350 THR A C 1
ATOM 2737 O O . THR A 1 350 ? 34.230 -2.233 -37.253 1.00 98.06 350 THR A O 1
ATOM 2740 N N . ASP A 1 351 ? 32.252 -1.424 -36.550 1.00 97.94 351 ASP A N 1
ATOM 2741 C CA . ASP A 1 351 ? 31.723 -1.148 -37.889 1.00 97.94 351 ASP A CA 1
ATOM 2742 C C . ASP A 1 351 ? 32.523 -0.049 -38.600 1.00 97.94 351 ASP A C 1
ATOM 2744 O O . ASP A 1 351 ? 32.806 -0.171 -39.790 1.00 97.94 351 ASP A O 1
ATOM 2748 N N . GLN A 1 352 ? 32.958 0.984 -37.871 1.00 97.69 352 GLN A N 1
ATOM 2749 C CA . GLN A 1 352 ? 33.805 2.043 -38.419 1.00 97.69 352 GLN A CA 1
ATOM 2750 C C . GLN A 1 352 ? 35.171 1.513 -38.870 1.00 97.69 352 GLN A C 1
ATOM 2752 O O . GLN A 1 352 ? 35.563 1.743 -40.008 1.00 97.69 352 GLN A O 1
ATOM 2757 N N . VAL A 1 353 ? 35.858 0.733 -38.027 1.00 98.19 353 VAL A N 1
ATOM 2758 C CA . VAL A 1 353 ? 37.144 0.108 -38.394 1.00 98.19 353 VAL A CA 1
ATOM 2759 C C . VAL A 1 353 ? 36.982 -0.829 -39.589 1.00 98.19 353 VAL A C 1
ATOM 2761 O O . VAL A 1 353 ? 37.863 -0.905 -40.440 1.00 98.19 353 VAL A O 1
ATOM 2764 N N . ARG A 1 354 ? 35.860 -1.551 -39.671 1.00 97.94 354 ARG A N 1
ATOM 2765 C CA . ARG A 1 354 ? 35.562 -2.408 -40.821 1.00 97.94 354 ARG A CA 1
ATOM 2766 C C . ARG A 1 354 ? 35.423 -1.594 -42.105 1.00 97.94 354 ARG A C 1
ATOM 2768 O O . ARG A 1 354 ? 36.004 -1.981 -43.109 1.00 97.94 354 ARG A O 1
ATOM 2775 N N . HIS A 1 355 ? 34.694 -0.483 -42.048 1.00 98.12 355 HIS A N 1
ATOM 2776 C CA . HIS A 1 355 ? 34.521 0.404 -43.193 1.00 98.12 355 HIS A CA 1
ATOM 2777 C C . HIS A 1 355 ? 35.856 1.008 -43.651 1.00 98.12 355 HIS A C 1
ATOM 2779 O O . HIS A 1 355 ? 36.159 0.951 -44.838 1.00 98.12 355 HIS A O 1
ATOM 2785 N N . ASP A 1 356 ? 36.686 1.478 -42.713 1.00 97.56 356 ASP A N 1
ATOM 2786 C CA . ASP A 1 356 ? 38.013 2.033 -43.011 1.00 97.56 356 ASP A CA 1
ATOM 2787 C C . ASP A 1 356 ? 38.932 0.988 -43.686 1.00 97.56 356 ASP A C 1
ATOM 2789 O O . ASP A 1 356 ? 39.672 1.304 -44.618 1.00 97.56 356 ASP A O 1
ATOM 2793 N N . LEU A 1 357 ? 38.869 -0.278 -43.249 1.00 97.69 357 LEU A N 1
ATOM 2794 C CA . LEU A 1 357 ? 39.630 -1.377 -43.856 1.00 97.69 357 LEU A CA 1
ATOM 2795 C C . LEU A 1 357 ? 39.147 -1.728 -45.268 1.00 97.69 357 LEU A C 1
ATOM 2797 O O . LEU A 1 357 ? 39.973 -2.047 -46.126 1.00 97.69 357 LEU A O 1
ATOM 2801 N N . ASP A 1 358 ? 37.836 -1.692 -45.510 1.00 97.44 358 ASP A N 1
ATOM 2802 C CA . ASP A 1 358 ? 37.266 -1.938 -46.836 1.00 97.44 358 ASP A CA 1
ATOM 2803 C C . ASP A 1 358 ? 37.717 -0.836 -47.820 1.00 97.44 358 ASP A C 1
ATOM 2805 O O . ASP A 1 358 ? 38.207 -1.150 -48.909 1.00 97.44 358 ASP A O 1
ATOM 2809 N N . ASP A 1 359 ? 37.692 0.431 -47.393 1.00 97.00 359 ASP A N 1
ATOM 2810 C CA . ASP A 1 359 ? 38.163 1.581 -48.178 1.00 97.00 359 ASP A CA 1
ATOM 2811 C C . ASP A 1 359 ? 39.675 1.492 -48.494 1.00 97.00 359 ASP A C 1
ATOM 2813 O O . ASP A 1 359 ? 40.116 1.756 -49.619 1.00 97.00 359 ASP A O 1
ATOM 2817 N N . GLU A 1 360 ? 40.510 1.087 -47.528 1.00 97.00 360 GLU A N 1
ATOM 2818 C CA . GLU A 1 360 ? 41.938 0.832 -47.769 1.00 97.00 360 GLU A CA 1
ATOM 2819 C C . GLU A 1 360 ? 42.166 -0.323 -48.762 1.00 97.00 360 GLU A C 1
ATOM 2821 O O . GLU A 1 360 ? 43.042 -0.233 -49.633 1.00 97.00 360 GLU A O 1
ATOM 2826 N N . CYS A 1 361 ? 41.371 -1.395 -48.685 1.00 95.56 361 CYS A N 1
ATOM 2827 C CA . CYS A 1 361 ? 41.471 -2.529 -49.609 1.00 95.56 361 CYS A CA 1
ATOM 2828 C C . CYS A 1 361 ? 41.110 -2.143 -51.053 1.00 95.56 361 CYS A C 1
ATOM 2830 O O . CYS A 1 361 ? 41.766 -2.606 -51.999 1.00 95.56 361 CYS A O 1
ATOM 2832 N N . GLU A 1 362 ? 40.105 -1.284 -51.238 1.00 95.38 362 GLU A N 1
ATOM 2833 C CA . GLU A 1 362 ? 39.738 -0.745 -52.551 1.00 95.38 362 GLU A CA 1
ATOM 2834 C C . GLU A 1 362 ? 40.862 0.124 -53.134 1.00 95.38 362 GLU A C 1
ATOM 2836 O O . GLU A 1 362 ? 41.256 -0.062 -54.292 1.00 95.38 362 GLU A O 1
ATOM 2841 N N . ASN A 1 363 ? 41.464 0.994 -52.316 1.00 94.31 363 ASN A N 1
ATOM 2842 C CA . ASN A 1 363 ? 42.582 1.846 -52.728 1.00 94.31 363 ASN A CA 1
ATOM 2843 C C . ASN A 1 363 ? 43.817 1.037 -53.168 1.00 94.31 363 ASN A C 1
ATOM 2845 O O . ASN A 1 363 ? 44.442 1.350 -54.185 1.00 94.31 363 ASN A O 1
ATOM 2849 N N . ILE A 1 364 ? 44.157 -0.037 -52.445 1.00 93.94 364 ILE A N 1
ATOM 2850 C CA . ILE A 1 364 ? 45.274 -0.928 -52.807 1.00 93.94 364 ILE A CA 1
ATOM 2851 C C . ILE A 1 364 ? 44.985 -1.684 -54.114 1.00 93.94 364 ILE A C 1
ATOM 2853 O O . ILE A 1 364 ? 45.901 -1.935 -54.903 1.00 93.94 364 ILE A O 1
ATOM 2857 N N . SER A 1 365 ? 43.724 -2.045 -54.362 1.00 90.56 365 SER A N 1
ATOM 2858 C CA . SER A 1 365 ? 43.321 -2.791 -55.559 1.00 90.56 365 SER A CA 1
ATOM 2859 C C . SER A 1 365 ? 43.291 -1.914 -56.817 1.00 90.56 365 SER A C 1
ATOM 2861 O O . SER A 1 365 ? 43.702 -2.374 -57.882 1.00 90.56 365 SER A O 1
ATOM 2863 N N . GLY A 1 366 ? 42.882 -0.645 -56.700 1.00 86.62 366 GLY A N 1
ATOM 2864 C CA . GLY A 1 366 ? 42.841 0.309 -57.817 1.00 86.62 366 GLY A CA 1
ATOM 2865 C C . GLY A 1 366 ? 44.213 0.812 -58.290 1.00 86.62 366 GLY A C 1
ATOM 2866 O O . GLY A 1 366 ? 44.363 1.208 -59.443 1.00 86.62 366 GLY A O 1
ATOM 2867 N N . GLY A 1 367 ? 45.247 0.755 -57.444 1.00 81.19 367 GLY A N 1
ATOM 2868 C CA . GLY A 1 367 ? 46.595 1.252 -57.764 1.00 81.19 367 GLY A CA 1
ATOM 2869 C C . GLY A 1 367 ? 47.448 0.372 -58.693 1.00 81.19 367 GLY A C 1
ATOM 2870 O O . GLY A 1 367 ? 48.612 0.693 -58.915 1.00 81.19 367 GLY A O 1
ATOM 2871 N N . LYS A 1 368 ? 46.924 -0.750 -59.210 1.00 69.81 368 LYS A N 1
ATOM 2872 C CA . LYS A 1 368 ? 47.674 -1.698 -60.065 1.00 69.81 368 LYS A CA 1
ATOM 2873 C C . LYS A 1 368 ? 47.425 -1.565 -61.575 1.00 69.81 368 LYS A C 1
ATOM 2875 O O . LYS A 1 368 ? 48.045 -2.308 -62.331 1.00 69.81 368 LYS A O 1
ATOM 2880 N N . GLU A 1 369 ? 46.562 -0.652 -62.022 1.00 61.62 369 GLU A N 1
ATOM 2881 C CA . GLU A 1 369 ? 46.240 -0.464 -63.455 1.00 61.62 369 GLU A CA 1
ATOM 2882 C C . GLU A 1 369 ? 46.924 0.744 -64.130 1.00 61.62 369 GLU A C 1
ATOM 2884 O O . GLU A 1 369 ? 46.607 1.075 -65.273 1.00 61.62 369 GLU A O 1
ATOM 2889 N N . THR A 1 370 ? 47.900 1.373 -63.473 1.00 56.09 370 THR A N 1
ATOM 2890 C CA . THR A 1 370 ? 48.816 2.359 -64.086 1.00 56.09 370 THR A CA 1
ATOM 2891 C C . THR A 1 370 ? 50.202 1.773 -64.249 1.00 56.09 370 THR A C 1
ATOM 2893 O O . THR A 1 370 ? 50.794 1.958 -65.336 1.00 56.09 370 THR A O 1
#

Radius of gyration: 37.66 Å; chains: 1; bounding box: 116×43×124 Å